Protein AF-A0A849Z528-F1 (afdb_monomer_lite)

Foldseek 3Di:
DDDDDDDDDDDDDDDDDDDDDDDDDDDDDDDDDDDDDDDDDDDDDDDDDDPPPPPPPPPPVPQPLVVLLVLLCCQQQVQLDCVRQNDVVNVVSVVSCVVCLLSNLVSLLVCLVVDDLLSLLNTPSLVSLVSCCVPNLQSSLVSLVSSLVSLVVSLVVCVVPVVNPPSNVSSVVSNVSSVVSNVPSD

Radius of gyration: 28.47 Å; chains: 1; bounding box: 37×87×80 Å

pLDDT: mean 77.22, std 24.48, range [33.75, 98.25]

Secondary structure (DSSP, 8-state):
---------------------------------------------PPP----------------HHHHHHHHHHHHTT--SHHHH-HHHHHHHHHHHHH-HHHHHHHHHHHHHH--HHHHHH--HHHHHHHTHHHHHHHHHHHHHHHHHHHHHHHHHHHH-GGGTTHHHHHHHHHHHHHHHHHH--

Structure (mmCIF, N/CA/C/O backbone):
data_AF-A0A849Z528-F1
#
_entry.id   AF-A0A849Z528-F1
#
loop_
_atom_site.group_PDB
_atom_site.id
_atom_site.type_symbol
_atom_site.label_atom_id
_atom_site.label_alt_id
_atom_site.label_comp_id
_atom_site.label_asym_id
_atom_site.label_entity_id
_atom_site.label_seq_id
_atom_site.pdbx_PDB_ins_code
_atom_site.Cartn_x
_atom_site.Cartn_y
_atom_site.Cartn_z
_atom_site.occupancy
_atom_site.B_iso_or_equiv
_atom_site.auth_seq_id
_atom_site.auth_comp_id
_atom_site.auth_asym_id
_atom_site.auth_atom_id
_atom_site.pdbx_PDB_model_num
ATOM 1 N N . MET A 1 1 ? -17.749 -46.460 -12.666 1.00 48.25 1 MET A N 1
ATOM 2 C CA . MET A 1 1 ? -16.362 -46.796 -12.279 1.00 48.25 1 MET A CA 1
ATOM 3 C C . MET A 1 1 ? -15.993 -45.929 -11.090 1.00 48.25 1 MET A C 1
ATOM 5 O O . MET A 1 1 ? -15.722 -44.748 -11.250 1.00 48.25 1 MET A O 1
ATOM 9 N N . THR A 1 2 ? -16.123 -46.492 -9.896 1.00 41.66 2 THR A N 1
ATOM 10 C CA . THR A 1 2 ? -16.031 -45.795 -8.610 1.00 41.66 2 THR A CA 1
ATOM 11 C C . THR A 1 2 ? -14.574 -45.809 -8.160 1.00 41.66 2 THR A C 1
ATOM 13 O O . THR A 1 2 ? -14.031 -46.882 -7.908 1.00 41.66 2 THR A O 1
ATOM 16 N N . ARG A 1 3 ? -13.914 -44.648 -8.108 1.00 48.66 3 ARG A N 1
ATOM 17 C CA . ARG A 1 3 ? -12.580 -44.520 -7.505 1.00 48.66 3 ARG A CA 1
ATOM 18 C C . ARG A 1 3 ? -12.718 -43.924 -6.112 1.00 48.66 3 ARG A C 1
ATOM 20 O O . ARG A 1 3 ? -13.223 -42.819 -5.950 1.00 48.66 3 ARG A O 1
ATOM 27 N N . ALA A 1 4 ? -12.291 -44.717 -5.143 1.00 42.41 4 ALA A N 1
ATOM 28 C CA . ALA A 1 4 ? -12.180 -44.394 -3.736 1.00 42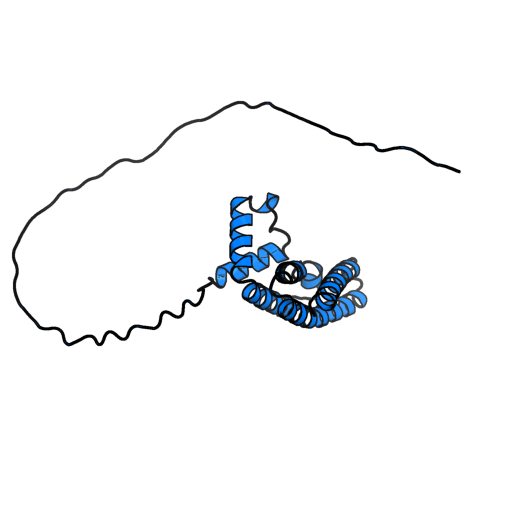.41 4 ALA A CA 1
ATOM 29 C C . ALA A 1 4 ? -10.695 -44.228 -3.356 1.00 42.41 4 ALA A C 1
ATOM 31 O O . ALA A 1 4 ? -9.826 -44.732 -4.070 1.00 42.41 4 ALA A O 1
ATOM 32 N N . LEU A 1 5 ? -10.475 -43.611 -2.186 1.00 44.09 5 LEU A N 1
ATOM 33 C CA . LEU A 1 5 ? -9.223 -43.464 -1.419 1.00 44.09 5 LEU A CA 1
ATOM 34 C C . LEU A 1 5 ? -8.188 -42.452 -1.967 1.00 44.09 5 LEU A C 1
ATOM 36 O O . LEU A 1 5 ? -8.005 -42.331 -3.168 1.00 44.09 5 LEU A O 1
ATOM 40 N N . ALA A 1 6 ? -7.458 -41.686 -1.148 1.00 46.34 6 ALA A N 1
ATOM 41 C CA . ALA A 1 6 ? -7.191 -41.780 0.289 1.00 46.34 6 ALA A CA 1
ATOM 42 C C . ALA A 1 6 ? -6.977 -40.382 0.906 1.00 46.34 6 ALA A C 1
ATOM 44 O O . ALA A 1 6 ? -6.317 -39.529 0.317 1.00 46.34 6 ALA A O 1
ATOM 45 N N . PHE A 1 7 ? -7.495 -40.188 2.120 1.00 43.06 7 PHE A N 1
ATOM 46 C CA . PHE A 1 7 ? -7.073 -39.135 3.042 1.00 43.06 7 PHE A CA 1
ATOM 47 C C . PHE A 1 7 ? -5.709 -39.505 3.630 1.00 43.06 7 PHE A C 1
ATOM 49 O O . PHE A 1 7 ? -5.527 -40.636 4.078 1.00 43.06 7 PHE A O 1
ATOM 56 N N . LEU A 1 8 ? -4.782 -38.549 3.691 1.00 44.31 8 LEU A N 1
ATOM 57 C CA . LEU A 1 8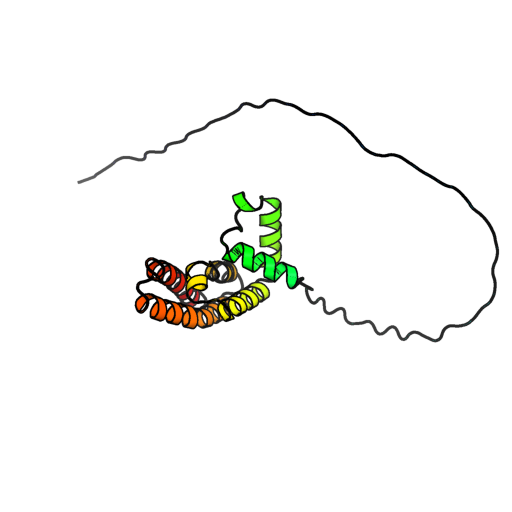 ? -3.552 -38.683 4.466 1.00 44.31 8 LEU A CA 1
ATOM 58 C C . LEU A 1 8 ? -3.406 -37.443 5.352 1.00 44.31 8 LEU A C 1
ATOM 60 O O . LEU A 1 8 ? -3.047 -36.361 4.900 1.00 44.31 8 LEU A O 1
ATOM 64 N N . VAL A 1 9 ? -3.779 -37.623 6.618 1.00 39.72 9 VAL A N 1
ATOM 65 C CA . VAL A 1 9 ? -3.591 -36.675 7.717 1.00 39.72 9 VAL A CA 1
ATOM 66 C C . VAL A 1 9 ? -2.234 -36.988 8.339 1.00 39.72 9 VAL A C 1
ATOM 68 O O . VAL A 1 9 ? -2.036 -38.093 8.838 1.00 39.72 9 VAL A O 1
ATOM 71 N N . VAL A 1 10 ? -1.304 -36.033 8.324 1.00 48.06 10 VAL A N 1
ATOM 72 C CA . VAL A 1 10 ? -0.072 -36.115 9.119 1.00 48.06 10 VAL A CA 1
ATOM 73 C C . VAL A 1 10 ? -0.234 -35.186 10.315 1.00 48.06 10 VAL A C 1
ATOM 75 O O . VAL A 1 10 ? -0.070 -33.974 10.208 1.00 48.06 10 VAL A O 1
ATOM 78 N N . ALA A 1 11 ? -0.598 -35.775 11.452 1.00 41.94 11 ALA A N 1
ATOM 79 C CA . ALA A 1 11 ? -0.523 -35.151 12.762 1.00 41.94 11 ALA A CA 1
ATOM 80 C C . ALA A 1 11 ? 0.865 -35.437 13.355 1.00 41.94 11 ALA A C 1
ATOM 82 O O . ALA A 1 11 ? 1.223 -36.595 13.561 1.00 41.94 11 ALA A O 1
ATOM 83 N N . GLY A 1 12 ? 1.644 -34.389 13.616 1.00 37.66 12 GLY A N 1
ATOM 84 C CA . GLY A 1 12 ? 2.933 -34.471 14.300 1.00 37.66 12 GLY A CA 1
ATOM 85 C C . GLY A 1 12 ? 2.915 -33.628 15.569 1.00 37.66 12 GLY A C 1
ATOM 86 O O . GLY A 1 12 ? 3.239 -32.446 15.526 1.00 37.66 12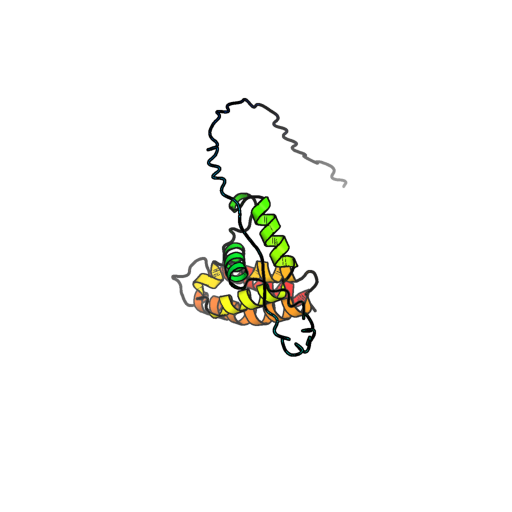 GLY A O 1
ATOM 87 N N . LEU A 1 13 ? 2.518 -34.245 16.685 1.00 37.78 13 LEU A N 1
ATOM 88 C CA . LEU A 1 13 ? 2.747 -33.739 18.038 1.00 37.78 13 LEU A CA 1
ATOM 89 C C . LEU A 1 13 ? 4.248 -33.817 18.356 1.00 37.78 13 LEU A C 1
ATOM 91 O O . LEU A 1 13 ? 4.829 -34.898 18.288 1.00 37.78 13 LEU A O 1
ATOM 95 N N . VAL A 1 14 ? 4.840 -32.716 18.818 1.00 46.50 14 VAL A N 1
ATOM 96 C CA . VAL A 1 14 ? 6.062 -32.750 19.633 1.00 46.50 14 VAL A CA 1
ATOM 97 C C . VAL A 1 14 ? 5.779 -31.952 20.899 1.00 46.50 14 VAL A C 1
ATOM 99 O O . VAL A 1 14 ? 5.524 -30.752 20.845 1.00 46.50 14 VAL A O 1
ATOM 102 N N . ALA A 1 15 ? 5.782 -32.650 22.033 1.00 38.06 15 ALA A N 1
ATOM 103 C CA . ALA A 1 15 ? 5.609 -32.091 23.363 1.00 38.06 15 ALA A CA 1
ATOM 104 C C . ALA A 1 15 ? 6.913 -32.185 24.173 1.00 38.06 15 ALA A C 1
ATOM 106 O O . ALA A 1 15 ? 7.611 -33.193 24.112 1.00 38.06 15 ALA A O 1
ATOM 107 N N . CYS A 1 16 ? 7.126 -31.138 24.978 1.00 33.75 16 CYS A N 1
ATOM 108 C CA . CYS A 1 16 ? 7.887 -31.038 26.231 1.00 33.75 16 CYS A CA 1
ATOM 109 C C . CYS A 1 16 ? 9.404 -31.306 26.244 1.00 33.75 16 CYS A C 1
ATOM 111 O O . CYS A 1 16 ? 9.853 -32.438 26.100 1.00 33.75 16 CYS A O 1
ATOM 113 N N . SER A 1 17 ? 10.168 -30.284 26.659 1.00 38.03 17 SER A N 1
ATOM 114 C CA . SER A 1 17 ? 10.897 -30.270 27.950 1.00 38.03 17 SER A CA 1
ATOM 115 C C . SER A 1 17 ? 11.494 -28.880 28.241 1.00 38.03 17 SER A C 1
ATOM 117 O O . SER A 1 17 ? 12.286 -28.368 27.456 1.00 38.03 17 SER A O 1
ATOM 119 N N . ALA A 1 18 ? 11.123 -28.284 29.381 1.00 42.03 18 ALA A N 1
ATOM 120 C CA . ALA A 1 18 ? 11.877 -27.213 30.052 1.00 42.03 18 ALA A CA 1
ATOM 121 C C . ALA A 1 18 ? 13.086 -27.825 30.806 1.00 42.03 18 ALA A C 1
ATOM 123 O O . ALA A 1 18 ? 13.071 -29.039 31.036 1.00 42.03 18 ALA A O 1
ATOM 124 N N . PRO A 1 19 ? 14.108 -27.045 31.228 1.00 47.53 19 PRO A N 1
ATOM 125 C CA . PRO A 1 19 ? 14.011 -26.401 32.546 1.00 47.53 19 PRO A CA 1
ATOM 126 C C . PRO A 1 19 ? 14.735 -25.042 32.730 1.00 47.53 19 PRO A C 1
ATOM 128 O O . PRO A 1 19 ? 15.665 -24.681 32.019 1.00 47.53 19 PRO A O 1
ATOM 131 N N . ALA A 1 20 ? 14.245 -24.339 33.760 1.00 44.12 20 ALA A N 1
ATOM 132 C CA . ALA A 1 20 ? 14.848 -23.374 34.688 1.00 44.12 20 ALA A CA 1
ATOM 133 C C . ALA A 1 20 ? 16.256 -22.786 34.439 1.00 44.12 20 ALA A C 1
ATOM 135 O O . ALA A 1 20 ? 17.247 -23.508 34.395 1.00 44.12 20 ALA A O 1
ATOM 136 N N . ASN A 1 21 ? 16.338 -21.449 34.517 1.00 37.88 21 ASN A N 1
ATOM 137 C CA . ASN A 1 21 ? 17.255 -20.743 35.425 1.00 37.88 21 ASN A CA 1
ATOM 138 C C . ASN A 1 21 ? 16.880 -19.253 35.546 1.00 37.88 21 ASN A C 1
ATOM 140 O O . ASN A 1 21 ? 16.882 -18.518 34.562 1.00 37.88 21 ASN A O 1
ATOM 144 N N . SER A 1 22 ? 16.585 -18.812 36.772 1.00 41.16 22 SER A N 1
ATOM 145 C CA . SER A 1 22 ? 16.606 -17.401 37.184 1.00 41.16 22 SER A CA 1
ATOM 146 C C . SER A 1 22 ? 18.016 -17.030 37.657 1.00 41.16 22 SER A C 1
ATOM 148 O O . SER A 1 22 ? 18.720 -17.887 38.197 1.00 41.16 22 SER A O 1
ATOM 150 N N . PRO A 1 23 ? 18.403 -15.749 37.562 1.00 46.88 23 PRO A N 1
ATOM 151 C CA . PRO A 1 23 ? 18.752 -15.066 38.802 1.00 46.88 23 PRO A CA 1
ATOM 152 C C . PRO A 1 23 ? 18.223 -13.631 38.927 1.00 46.88 23 PRO A C 1
ATOM 154 O O . PRO A 1 23 ? 17.785 -12.982 37.984 1.00 46.88 23 PRO A O 1
ATOM 157 N N . SER A 1 24 ? 18.267 -13.235 40.194 1.00 39.53 24 SER A N 1
ATOM 158 C CA . SER A 1 24 ? 17.755 -12.070 40.904 1.00 39.53 24 SER A CA 1
ATOM 159 C C . SER A 1 24 ? 18.501 -10.743 40.663 1.00 39.53 24 SER A C 1
ATOM 161 O O . SER A 1 24 ? 19.632 -10.744 40.182 1.00 39.53 24 SER A O 1
ATOM 163 N N . ALA A 1 25 ? 17.896 -9.682 41.226 1.00 39.28 25 ALA A N 1
ATOM 164 C CA . ALA A 1 25 ? 18.469 -8.402 41.686 1.00 39.28 25 ALA A CA 1
ATOM 165 C C . ALA A 1 25 ? 18.573 -7.272 40.624 1.00 39.28 25 ALA A C 1
ATOM 167 O O . ALA A 1 25 ? 18.938 -7.520 39.485 1.00 39.28 25 ALA A O 1
ATOM 168 N N . SER A 1 26 ? 18.239 -5.999 40.877 1.00 42.00 26 SER A N 1
ATOM 169 C CA . SER A 1 26 ? 18.125 -5.236 42.129 1.00 42.00 26 SER A CA 1
ATOM 170 C C . SER A 1 26 ? 17.165 -4.046 41.970 1.00 42.00 26 SER A C 1
ATOM 172 O O . SER A 1 26 ? 17.113 -3.419 40.914 1.00 42.00 26 SER A O 1
ATOM 174 N N . VAL A 1 27 ? 16.478 -3.686 43.053 1.00 51.28 27 VAL A N 1
ATOM 175 C CA . VAL A 1 27 ? 15.763 -2.411 43.238 1.00 51.28 27 VAL A CA 1
ATOM 176 C C . VAL A 1 27 ? 16.689 -1.458 44.010 1.00 51.28 27 VAL A C 1
ATOM 178 O O . VAL A 1 27 ? 17.363 -1.934 44.925 1.00 51.28 27 VAL A O 1
ATOM 181 N N . PRO A 1 28 ? 16.729 -0.146 43.726 1.00 49.97 28 PRO A N 1
ATOM 182 C CA . PRO A 1 28 ? 17.216 0.832 44.688 1.00 49.97 28 PRO A CA 1
ATOM 183 C C . PRO A 1 28 ? 16.062 1.453 45.490 1.00 49.97 28 PRO A C 1
ATOM 185 O O . PRO A 1 28 ? 15.056 1.897 44.937 1.00 49.97 28 PRO A O 1
ATOM 188 N N . ASP A 1 29 ? 16.271 1.471 46.803 1.00 40.59 29 ASP A N 1
ATOM 189 C CA . ASP A 1 29 ? 15.397 1.948 47.872 1.00 40.59 29 ASP A CA 1
ATOM 190 C C . ASP A 1 29 ? 15.937 3.279 48.455 1.00 40.59 29 ASP A C 1
ATOM 192 O O . ASP A 1 29 ? 17.147 3.478 48.553 1.00 40.59 29 ASP A O 1
ATOM 196 N N . VAL A 1 30 ? 14.990 4.152 48.823 1.00 44.66 30 VAL A N 1
ATOM 197 C CA . VAL A 1 30 ? 14.987 5.387 49.655 1.00 44.66 30 VAL A CA 1
ATOM 198 C C . VAL A 1 30 ? 15.963 6.556 49.419 1.00 44.66 30 VAL A C 1
ATOM 200 O O . VAL A 1 30 ? 17.179 6.461 49.565 1.00 44.66 30 VAL A O 1
ATOM 203 N N . SER A 1 31 ? 15.385 7.765 49.395 1.00 41.34 31 SER A N 1
ATOM 204 C CA . SER A 1 31 ? 15.653 8.729 50.479 1.00 41.34 31 SER A CA 1
ATOM 205 C C . SER A 1 31 ? 14.491 9.700 50.687 1.00 41.34 31 SER A C 1
ATOM 207 O O . SER A 1 31 ? 14.181 10.529 49.835 1.00 41.34 31 SER A O 1
ATOM 209 N N . MET A 1 32 ? 13.867 9.582 51.860 1.00 48.19 32 MET A N 1
ATOM 210 C CA . MET A 1 32 ? 12.976 10.573 52.455 1.00 48.19 32 MET A CA 1
ATOM 211 C C . MET A 1 32 ? 13.789 11.784 52.924 1.00 48.19 32 MET A C 1
ATOM 213 O O . MET A 1 32 ? 14.860 11.625 53.513 1.00 48.19 32 MET A O 1
ATOM 217 N N . LYS A 1 33 ? 13.247 12.990 52.751 1.00 45.59 33 LYS A N 1
ATOM 218 C CA . LYS A 1 33 ? 13.615 14.136 53.584 1.00 45.59 33 LYS A CA 1
ATOM 219 C C . LYS A 1 33 ? 12.367 14.932 53.938 1.00 45.59 33 LYS A C 1
ATOM 221 O O . LYS A 1 33 ? 11.812 15.638 53.103 1.00 45.59 33 LYS A O 1
ATOM 226 N N . ASP A 1 34 ? 11.959 14.777 55.191 1.00 45.88 34 ASP A N 1
ATOM 227 C CA . ASP A 1 34 ? 11.027 15.651 55.890 1.00 45.88 34 ASP A CA 1
ATOM 228 C C . ASP A 1 34 ? 11.560 17.086 55.968 1.00 45.88 34 ASP A C 1
ATOM 230 O O . ASP A 1 34 ? 12.736 17.303 56.275 1.00 45.88 34 ASP A O 1
ATOM 234 N N . ALA A 1 35 ? 10.659 18.049 55.768 1.00 37.28 35 ALA A N 1
ATOM 235 C CA . ALA A 1 35 ? 10.632 19.319 56.493 1.00 37.28 35 ALA A CA 1
ATOM 236 C C . ALA A 1 35 ? 9.284 20.032 56.255 1.00 37.28 35 ALA A C 1
ATOM 238 O O . ALA A 1 35 ? 9.037 20.590 55.189 1.00 37.28 35 ALA A O 1
ATOM 239 N N . ALA A 1 36 ? 8.427 20.044 57.274 1.00 40.91 36 ALA A N 1
ATOM 240 C CA . ALA A 1 36 ? 7.401 21.072 57.502 1.00 40.91 36 ALA A CA 1
ATOM 241 C C . ALA A 1 36 ? 7.879 21.973 58.674 1.00 40.91 36 ALA A C 1
ATOM 243 O O . ALA A 1 36 ? 8.929 21.653 59.241 1.00 40.91 36 ALA A O 1
ATOM 244 N N . PRO A 1 37 ? 7.146 23.000 59.172 1.00 57.81 37 PRO A N 1
ATOM 245 C CA . PRO A 1 37 ? 5.974 23.745 58.666 1.00 57.81 37 PRO A CA 1
ATOM 246 C C . PRO A 1 37 ? 6.124 25.297 58.803 1.00 57.81 37 PRO A C 1
ATOM 248 O O . PRO A 1 37 ? 7.109 25.763 59.366 1.00 57.81 37 PRO A O 1
ATOM 251 N N . ALA A 1 38 ? 5.123 26.079 58.344 1.00 34.50 38 ALA A N 1
ATOM 252 C CA . ALA A 1 38 ? 4.678 27.434 58.799 1.00 34.50 38 ALA A CA 1
ATOM 253 C C . ALA A 1 38 ? 4.185 28.272 57.597 1.00 34.50 38 ALA A C 1
ATOM 255 O O . ALA A 1 38 ? 4.741 28.144 56.517 1.00 34.50 38 ALA A O 1
ATOM 256 N N . ALA A 1 39 ? 3.239 29.211 57.645 1.00 35.50 39 ALA A N 1
ATOM 257 C CA . ALA A 1 39 ? 2.179 29.640 58.554 1.00 35.50 39 ALA A CA 1
ATOM 258 C C . ALA A 1 39 ? 1.342 30.675 57.750 1.00 35.50 39 ALA A C 1
ATOM 260 O O . ALA A 1 39 ? 1.898 31.377 56.915 1.00 35.50 39 ALA A O 1
ATOM 261 N N . SER A 1 40 ? 0.036 30.741 58.023 1.00 40.97 40 SER A N 1
ATOM 262 C CA . SER A 1 40 ? -0.916 31.869 57.907 1.00 40.97 40 SER A CA 1
ATOM 263 C C . SER A 1 40 ? -0.914 32.866 56.713 1.00 40.97 40 SER A C 1
ATOM 265 O O . SER A 1 40 ? 0.070 33.520 56.396 1.00 40.97 40 SER A O 1
ATOM 267 N N . ALA A 1 41 ? -2.126 33.046 56.157 1.00 42.66 41 ALA A N 1
ATOM 268 C CA . ALA A 1 41 ? -2.635 34.062 55.201 1.00 42.66 41 ALA A CA 1
ATOM 269 C C . ALA A 1 41 ? -2.463 35.536 55.705 1.00 42.66 41 ALA A C 1
ATOM 271 O O . ALA A 1 41 ? -1.991 35.656 56.837 1.00 42.66 41 ALA A O 1
ATOM 272 N N . PRO A 1 42 ? -2.873 36.659 55.027 1.00 52.53 42 PRO A N 1
ATOM 273 C CA . PRO A 1 42 ? -3.946 36.831 54.009 1.00 52.53 42 PRO A CA 1
ATOM 274 C C . PRO A 1 42 ? -3.732 37.927 52.918 1.00 52.53 42 PRO A C 1
ATOM 276 O O . PRO A 1 42 ? -2.860 38.773 53.047 1.00 52.53 42 PRO A O 1
ATOM 279 N N . THR A 1 43 ? -4.575 37.987 51.873 1.00 42.81 43 THR A N 1
ATOM 280 C CA . THR A 1 43 ? -5.282 39.207 51.375 1.00 42.81 43 THR A CA 1
ATOM 281 C C . THR A 1 43 ? -6.046 38.920 50.079 1.00 42.81 43 THR A C 1
ATOM 283 O O . THR A 1 43 ? -5.608 38.152 49.229 1.00 42.81 43 THR A O 1
ATOM 286 N N . GLY A 1 44 ? -7.248 39.491 49.980 1.00 40.00 44 GLY A N 1
ATOM 287 C CA . GLY A 1 44 ? -8.204 39.229 48.915 1.00 40.00 44 GLY A CA 1
ATOM 288 C C . GLY A 1 44 ? -7.938 39.982 47.617 1.00 40.00 44 GLY A C 1
ATOM 289 O O . GLY A 1 44 ? -7.398 41.084 47.612 1.00 40.00 44 GLY A O 1
ATOM 290 N N . GLN A 1 45 ? -8.431 39.402 46.525 1.00 42.19 45 GLN A N 1
ATOM 291 C CA . GLN A 1 45 ? -8.721 40.115 45.288 1.00 42.19 45 GLN A CA 1
ATOM 292 C C . GLN A 1 45 ? -9.786 39.321 44.511 1.00 42.19 45 GLN A C 1
ATOM 294 O O . GLN A 1 45 ? -9.584 38.129 44.273 1.00 42.19 45 GLN A O 1
ATOM 299 N N . PRO A 1 46 ? -10.939 39.908 44.143 1.00 47.38 46 PRO A N 1
ATOM 300 C CA . PRO A 1 46 ? -11.900 39.2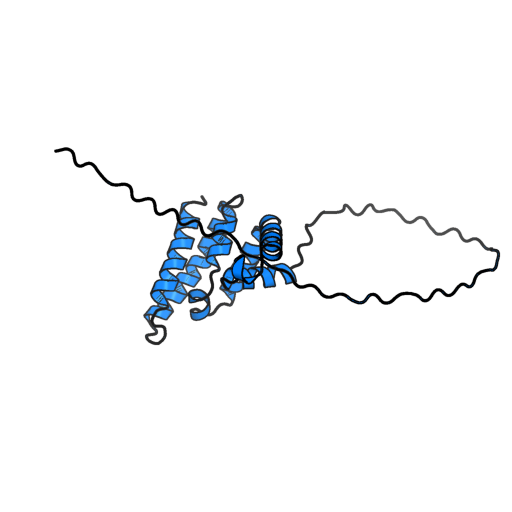17 43.294 1.00 47.38 46 PRO A CA 1
ATOM 301 C C . PRO A 1 46 ? -11.353 39.159 41.862 1.00 47.38 46 PRO A C 1
ATOM 303 O O . PRO A 1 46 ? -11.132 40.191 41.228 1.00 47.38 46 PRO A O 1
ATOM 306 N N . ALA A 1 47 ? -11.118 37.948 41.355 1.00 42.38 47 ALA A N 1
ATOM 307 C CA . ALA A 1 47 ? -10.793 37.722 39.950 1.00 42.38 47 ALA A CA 1
ATOM 308 C C . ALA A 1 47 ? -12.065 37.869 39.086 1.00 42.38 47 ALA A C 1
ATOM 310 O O . ALA A 1 47 ? -13.134 37.405 39.498 1.00 42.38 47 ALA A O 1
ATOM 311 N N . PRO A 1 48 ? -11.990 38.513 37.906 1.00 44.12 48 PRO A N 1
ATOM 312 C CA . PRO A 1 48 ? -13.145 38.722 37.044 1.00 44.12 48 PRO A CA 1
ATOM 313 C C . PRO A 1 48 ? -13.641 37.400 36.448 1.00 44.12 48 PRO A C 1
ATOM 315 O O . PRO A 1 48 ? -12.869 36.473 36.208 1.00 44.12 48 PRO A O 1
ATOM 318 N N . ALA A 1 49 ? -14.952 37.338 36.210 1.00 43.72 49 ALA A N 1
ATOM 319 C CA . ALA A 1 49 ? -15.665 36.184 35.684 1.00 43.72 49 ALA A CA 1
ATOM 320 C C . ALA A 1 49 ? -15.001 35.613 34.419 1.00 43.72 49 ALA A C 1
ATOM 322 O O . ALA A 1 49 ? -15.089 36.190 33.333 1.00 43.72 49 ALA A O 1
ATOM 323 N N . ALA A 1 50 ? -14.379 34.441 34.555 1.00 40.78 50 ALA A N 1
ATOM 324 C CA . ALA A 1 50 ? -14.052 33.597 33.422 1.00 40.78 50 ALA A CA 1
ATOM 325 C C . ALA A 1 50 ? -15.375 33.093 32.837 1.00 40.78 50 ALA A C 1
ATOM 327 O O . ALA A 1 50 ? -16.064 32.255 33.422 1.00 40.78 50 ALA A O 1
ATOM 328 N N . THR A 1 51 ? -15.755 33.642 31.687 1.00 42.16 51 THR A N 1
ATOM 329 C CA . THR A 1 51 ? -16.785 33.056 30.838 1.00 42.16 51 THR A CA 1
ATOM 330 C C . THR A 1 51 ? -16.302 31.664 30.457 1.00 42.16 51 THR A C 1
ATOM 332 O O . THR A 1 51 ? -15.406 31.492 29.633 1.00 42.16 51 THR A O 1
ATOM 335 N N . SER A 1 52 ? -16.869 30.662 31.128 1.00 38.03 52 SER A N 1
ATOM 336 C CA . SER A 1 52 ? -16.660 29.253 30.832 1.00 38.03 52 SER A CA 1
ATOM 337 C C . SER A 1 52 ? -17.296 28.974 29.473 1.00 38.03 52 SER A C 1
ATOM 339 O O . SER A 1 52 ? -18.458 28.591 29.351 1.00 38.03 52 SER A O 1
ATOM 341 N N . LYS A 1 53 ? -16.546 29.274 28.414 1.00 39.78 53 LYS A N 1
ATOM 342 C CA . LYS A 1 53 ? -16.846 28.802 27.075 1.00 39.78 53 LYS A CA 1
ATOM 343 C C . LYS A 1 53 ? -16.498 27.323 27.119 1.00 39.78 53 LYS A C 1
ATOM 345 O O . LYS A 1 53 ? -15.329 26.960 27.029 1.00 39.78 53 LYS A O 1
ATOM 350 N N . VAL A 1 54 ? -17.513 26.494 27.357 1.00 42.03 54 VAL A N 1
ATOM 351 C CA . VAL A 1 54 ? -17.440 25.049 27.146 1.00 42.03 54 VAL A CA 1
ATOM 352 C C . VAL A 1 54 ? -16.953 24.876 25.714 1.00 42.03 54 VAL A C 1
ATOM 354 O O . VAL A 1 54 ? -17.705 25.078 24.760 1.00 42.03 54 VAL A O 1
ATOM 357 N N . ALA A 1 55 ? -15.655 24.617 25.561 1.00 41.00 55 ALA A N 1
ATOM 358 C CA . ALA A 1 55 ? -15.111 24.147 24.311 1.00 41.00 55 ALA A CA 1
ATOM 359 C C . ALA A 1 55 ? -15.845 22.837 24.053 1.00 41.00 55 ALA A C 1
ATOM 361 O O . ALA A 1 55 ? -15.727 21.892 24.834 1.00 41.00 55 ALA A O 1
ATOM 362 N N . ALA A 1 56 ? -16.686 22.826 23.020 1.00 42.12 56 ALA A N 1
ATOM 363 C CA . ALA A 1 56 ? -17.197 21.591 22.473 1.00 42.12 56 ALA A CA 1
ATOM 364 C C . ALA A 1 56 ? -15.963 20.739 22.173 1.00 42.12 56 ALA A C 1
ATOM 366 O O . ALA A 1 56 ? -15.191 21.058 21.272 1.00 42.12 56 ALA A O 1
ATOM 367 N N . SER A 1 57 ? -15.733 19.733 23.016 1.00 39.16 57 SER A N 1
ATOM 368 C CA . SER A 1 57 ? -14.712 18.721 22.814 1.00 39.16 57 SER A CA 1
ATOM 369 C C . SER A 1 57 ? -15.160 17.920 21.601 1.00 39.16 57 SER A C 1
ATOM 371 O O . SER A 1 57 ? -15.866 16.917 21.715 1.00 39.16 57 SER A O 1
ATOM 373 N N . SER A 1 58 ? -14.840 18.427 20.412 1.00 41.00 58 SER A N 1
ATOM 374 C CA . SER A 1 58 ? -14.766 17.610 19.218 1.00 41.00 58 SER A CA 1
ATOM 375 C C . SER A 1 58 ? -13.742 16.541 19.552 1.00 41.00 58 SER A C 1
ATOM 377 O O . SER A 1 58 ? -12.546 16.814 19.621 1.00 41.00 58 SER A O 1
ATOM 379 N N . SER A 1 59 ? -14.236 15.343 19.857 1.00 39.72 59 SER A N 1
ATOM 380 C CA . SER A 1 59 ? -13.428 14.140 20.013 1.00 39.72 59 SER A CA 1
ATOM 381 C C . SER A 1 59 ? -12.881 13.768 18.636 1.00 39.72 59 SER A C 1
ATOM 383 O O . SER A 1 59 ? -13.272 12.771 18.041 1.00 39.72 59 SER A O 1
ATOM 385 N N . GLU A 1 60 ? -12.027 14.628 18.084 1.00 50.28 60 GLU A N 1
ATOM 386 C CA . GLU A 1 60 ? -11.120 14.253 17.022 1.00 50.28 60 GLU A CA 1
ATOM 387 C C . GLU A 1 60 ? -10.234 13.185 17.640 1.00 50.28 60 GLU A C 1
ATOM 389 O O . GLU A 1 60 ? -9.526 13.421 18.621 1.00 50.28 60 GLU A O 1
ATOM 394 N N . THR A 1 61 ? -10.352 11.967 17.126 1.00 56.69 61 THR A N 1
ATOM 395 C CA . THR A 1 61 ? -9.411 10.897 17.415 1.00 56.69 61 THR A CA 1
ATOM 396 C C . THR A 1 61 ? -8.039 11.424 17.002 1.00 56.69 61 THR A C 1
ATOM 398 O O . THR A 1 61 ? -7.699 11.419 15.822 1.00 56.69 61 THR A O 1
ATOM 401 N N . ASN A 1 62 ? -7.291 11.985 17.955 1.00 64.38 62 ASN A N 1
ATOM 402 C CA . ASN A 1 62 ? -5.970 12.547 17.719 1.00 64.38 62 ASN A CA 1
ATOM 403 C C . ASN A 1 62 ? -5.005 11.373 17.557 1.00 64.38 62 ASN A C 1
ATOM 405 O O . ASN A 1 62 ? -4.354 10.929 18.501 1.00 64.38 62 ASN A O 1
ATOM 409 N N . VAL A 1 63 ? -5.037 10.775 16.369 1.00 75.44 63 VAL A N 1
ATOM 410 C CA . VAL A 1 63 ? -4.112 9.725 15.976 1.00 75.44 63 VAL A CA 1
ATOM 411 C C . VAL A 1 63 ? -2.780 10.406 15.719 1.00 75.44 63 VAL A C 1
ATOM 413 O O . VAL A 1 63 ? -2.676 11.249 14.828 1.00 75.44 63 VAL A O 1
ATOM 416 N N . ASP A 1 64 ? -1.763 10.038 16.494 1.00 89.62 64 ASP A N 1
ATOM 417 C CA . ASP A 1 64 ? -0.405 10.524 16.278 1.00 89.62 64 ASP A CA 1
ATOM 418 C C . ASP A 1 64 ? 0.050 10.147 14.861 1.00 89.62 64 ASP A C 1
ATOM 420 O O . ASP A 1 64 ? 0.290 8.979 14.533 1.00 89.62 64 ASP A O 1
ATOM 424 N N . HIS A 1 65 ? 0.149 11.158 14.001 1.00 89.31 65 HIS A N 1
ATOM 425 C CA . HIS A 1 65 ? 0.506 10.983 12.601 1.00 89.31 65 HIS A CA 1
ATOM 426 C C . HIS A 1 65 ? 1.920 10.398 12.435 1.00 89.31 65 HIS A C 1
ATOM 428 O O . HIS A 1 65 ? 2.169 9.650 11.488 1.00 89.31 65 HIS A O 1
ATOM 434 N N . GLY A 1 66 ? 2.831 10.662 13.381 1.00 92.00 66 GLY A N 1
ATOM 435 C CA . GLY A 1 66 ? 4.166 10.065 13.396 1.00 92.00 66 GLY A CA 1
ATOM 436 C C . GLY A 1 66 ? 4.119 8.545 13.559 1.00 92.00 66 GLY A C 1
ATOM 437 O O . GLY A 1 66 ? 4.856 7.828 12.876 1.00 92.00 66 GLY A O 1
ATOM 438 N N . ILE A 1 67 ? 3.197 8.049 14.388 1.00 94.50 67 ILE A N 1
ATOM 439 C CA . ILE A 1 67 ? 2.976 6.612 14.585 1.00 94.50 67 ILE A CA 1
ATOM 440 C C . ILE A 1 67 ? 2.401 5.973 13.315 1.00 94.50 67 ILE A C 1
ATOM 442 O O . ILE A 1 67 ? 2.902 4.937 12.883 1.00 94.50 67 ILE A O 1
ATOM 446 N N . VAL A 1 68 ? 1.423 6.606 12.655 1.00 96.06 68 VAL A N 1
ATOM 447 C CA . VAL A 1 68 ? 0.842 6.076 11.401 1.00 96.06 68 VAL A CA 1
ATOM 448 C C . VAL A 1 68 ? 1.904 5.929 10.315 1.00 96.06 68 VAL A C 1
ATOM 450 O O . VAL A 1 68 ? 1.969 4.896 9.652 1.00 96.06 68 VAL A O 1
ATOM 453 N N . ILE A 1 69 ? 2.779 6.925 10.154 1.00 96.25 69 ILE A N 1
ATOM 454 C CA . ILE A 1 69 ? 3.892 6.860 9.198 1.00 96.25 69 ILE A CA 1
ATOM 455 C C . ILE A 1 69 ? 4.787 5.643 9.477 1.00 96.25 69 ILE A C 1
ATOM 457 O O . ILE A 1 69 ? 5.206 4.945 8.547 1.00 96.25 69 ILE A O 1
ATOM 461 N N . GLN A 1 70 ? 5.108 5.395 10.748 1.00 96.19 70 GLN A N 1
ATOM 462 C CA . GLN A 1 70 ? 5.934 4.262 11.150 1.00 96.19 70 GLN A CA 1
ATOM 463 C C . GLN A 1 70 ? 5.229 2.927 10.886 1.00 96.19 70 GLN A C 1
ATOM 465 O O . GLN A 1 70 ? 5.838 2.026 10.306 1.00 96.19 70 GLN A O 1
ATOM 470 N N . ASP A 1 71 ? 3.953 2.821 11.244 1.00 97.31 71 ASP A N 1
ATOM 471 C CA . ASP A 1 71 ? 3.159 1.609 11.059 1.00 97.31 71 ASP A CA 1
ATOM 472 C C . ASP A 1 71 ? 2.966 1.295 9.565 1.00 97.31 71 ASP A C 1
ATOM 474 O O . ASP A 1 71 ? 3.196 0.162 9.141 1.00 97.31 71 ASP A O 1
ATOM 478 N N . VAL A 1 72 ? 2.671 2.296 8.725 1.00 97.06 72 VAL A N 1
ATOM 479 C CA . VAL A 1 72 ? 2.582 2.132 7.260 1.00 97.06 72 VAL A CA 1
ATOM 480 C C . VAL A 1 72 ? 3.895 1.611 6.679 1.00 97.06 72 VAL A C 1
ATOM 482 O O . VAL A 1 72 ? 3.879 0.710 5.841 1.00 97.06 72 VAL A O 1
ATOM 485 N N . ARG A 1 73 ? 5.048 2.124 7.130 1.00 95.69 73 ARG A N 1
ATOM 486 C CA . ARG A 1 73 ? 6.361 1.612 6.696 1.00 95.69 73 ARG A CA 1
ATOM 487 C C . ARG A 1 73 ? 6.585 0.168 7.127 1.00 95.69 73 ARG A C 1
ATOM 489 O O . ARG A 1 73 ? 7.199 -0.594 6.384 1.00 95.69 73 ARG A O 1
ATOM 496 N N . LEU A 1 74 ? 6.117 -0.198 8.315 1.00 96.19 74 LEU A N 1
ATOM 497 C CA . LEU A 1 74 ? 6.273 -1.540 8.858 1.00 96.19 74 LEU A CA 1
ATOM 498 C C . LEU A 1 74 ? 5.417 -2.560 8.090 1.00 96.19 74 LEU A C 1
ATOM 500 O O . LEU A 1 74 ? 5.937 -3.599 7.675 1.00 96.19 74 LEU A O 1
ATOM 504 N N . ILE A 1 75 ? 4.149 -2.219 7.831 1.00 95.88 75 ILE A N 1
ATOM 505 C CA . ILE A 1 75 ? 3.206 -3.027 7.043 1.00 95.88 75 ILE A CA 1
ATOM 506 C C . ILE A 1 75 ? 3.694 -3.147 5.598 1.00 95.88 75 ILE A C 1
ATOM 508 O O . ILE A 1 75 ? 3.932 -4.251 5.112 1.00 95.88 75 ILE A O 1
ATOM 512 N N . ALA A 1 76 ? 3.937 -2.021 4.921 1.00 95.06 76 ALA A N 1
ATOM 513 C CA . ALA A 1 76 ? 4.385 -2.028 3.529 1.00 95.06 76 ALA A CA 1
ATOM 514 C C . ALA A 1 76 ? 5.784 -2.647 3.362 1.00 95.06 76 ALA A C 1
ATOM 516 O O . ALA A 1 76 ? 6.125 -3.133 2.287 1.00 95.06 76 ALA A O 1
ATOM 517 N N . GLY A 1 77 ? 6.605 -2.656 4.413 1.00 94.81 77 GLY A N 1
ATOM 518 C CA . GLY A 1 77 ? 7.888 -3.354 4.435 1.00 94.81 77 GLY A CA 1
ATOM 519 C C . GLY A 1 77 ? 7.778 -4.874 4.596 1.00 94.81 77 GLY A C 1
ATOM 520 O O . GLY A 1 77 ? 8.805 -5.544 4.525 1.00 94.81 77 GLY A O 1
ATOM 521 N N . GLY A 1 78 ? 6.581 -5.423 4.837 1.00 92.00 78 GLY A N 1
ATOM 522 C CA . GLY A 1 78 ? 6.371 -6.850 5.101 1.00 92.00 78 GLY A CA 1
ATOM 523 C C . GLY A 1 78 ? 6.914 -7.310 6.459 1.00 92.00 78 GLY A C 1
ATOM 524 O O . GLY A 1 78 ? 7.191 -8.490 6.645 1.00 92.00 78 GLY A O 1
ATOM 525 N N . ARG A 1 79 ? 7.109 -6.379 7.404 1.00 91.81 79 ARG A N 1
ATOM 526 C CA . ARG A 1 79 ? 7.693 -6.639 8.734 1.00 91.81 79 ARG A CA 1
ATOM 527 C C . ARG A 1 79 ? 6.657 -6.582 9.854 1.00 91.81 79 ARG A C 1
ATOM 529 O O . ARG A 1 79 ? 7.024 -6.576 11.022 1.00 91.81 79 ARG A O 1
ATOM 536 N N . SER A 1 80 ? 5.377 -6.525 9.506 1.00 92.50 80 SER A N 1
ATOM 537 C CA . SER A 1 80 ? 4.259 -6.437 10.442 1.00 92.50 80 SER A CA 1
ATOM 538 C C . SER A 1 80 ? 3.725 -7.793 10.888 1.00 92.50 80 SER A C 1
ATOM 540 O O . SER A 1 80 ? 2.558 -7.853 11.230 1.00 92.50 80 SER A O 1
ATOM 542 N N . SER A 1 81 ? 4.503 -8.881 10.849 1.00 92.56 81 SER A N 1
ATOM 543 C CA . SER A 1 81 ? 4.046 -10.182 11.362 1.00 92.56 81 SER A CA 1
ATOM 544 C C . SER A 1 81 ? 4.433 -10.376 12.827 1.00 92.56 81 SER A C 1
ATOM 546 O O . SER A 1 81 ? 5.413 -9.797 13.303 1.00 92.56 81 SER A O 1
ATOM 548 N N . VAL A 1 82 ? 3.694 -11.240 13.528 1.00 93.62 82 VAL A N 1
ATOM 549 C CA . VAL A 1 82 ? 3.967 -11.619 14.926 1.00 93.62 82 VAL A CA 1
ATOM 550 C C . VAL A 1 82 ? 5.417 -12.083 15.114 1.00 93.62 82 VAL A C 1
ATOM 552 O O . VAL A 1 82 ? 6.056 -11.688 16.083 1.00 93.62 82 VAL A O 1
ATOM 555 N N . ASP A 1 83 ? 5.978 -12.821 14.153 1.00 95.00 83 ASP A N 1
ATOM 556 C CA . ASP A 1 83 ? 7.368 -13.298 14.216 1.00 95.00 83 ASP A CA 1
ATOM 557 C C . ASP A 1 83 ? 8.413 -12.168 14.152 1.00 95.00 83 ASP A C 1
ATOM 559 O O . ASP A 1 83 ? 9.534 -12.333 14.628 1.00 95.00 83 ASP A O 1
ATOM 563 N N . HIS A 1 84 ? 8.071 -11.020 13.555 1.00 93.94 84 HIS A N 1
ATOM 564 C CA . HIS A 1 84 ? 9.003 -9.904 13.366 1.00 93.94 84 HIS A CA 1
ATOM 565 C C . HIS A 1 84 ? 8.947 -8.861 14.484 1.00 93.94 84 HIS A C 1
ATOM 567 O O . HIS A 1 84 ? 9.979 -8.268 14.800 1.00 93.94 84 HIS A O 1
ATOM 573 N N . ILE A 1 85 ? 7.761 -8.592 15.039 1.00 95.44 85 ILE A N 1
ATOM 574 C CA . ILE A 1 85 ? 7.559 -7.529 16.041 1.00 95.44 85 ILE A CA 1
ATOM 575 C C . ILE A 1 85 ? 7.038 -8.035 17.389 1.00 95.44 85 ILE A C 1
ATOM 577 O O . ILE A 1 85 ? 6.978 -7.263 18.342 1.00 95.44 85 ILE A O 1
ATOM 581 N N . GLY A 1 86 ? 6.706 -9.321 17.493 1.00 96.88 86 GLY A N 1
ATOM 582 C CA . GLY A 1 86 ? 6.059 -9.908 18.661 1.00 96.88 86 GLY A CA 1
ATOM 583 C C . GLY A 1 86 ? 4.533 -9.728 18.652 1.00 96.88 86 GLY A C 1
ATOM 584 O O . GLY A 1 86 ? 4.013 -8.841 17.967 1.00 96.88 86 GLY A O 1
ATOM 585 N N . PRO A 1 87 ? 3.800 -10.564 19.411 1.00 97.56 87 PRO A N 1
ATOM 586 C CA . PRO A 1 87 ? 2.336 -10.561 19.422 1.00 97.56 87 PRO A CA 1
ATOM 587 C C . PRO A 1 87 ? 1.759 -9.247 19.960 1.00 97.56 87 PRO A C 1
ATOM 589 O O . PRO A 1 87 ? 0.909 -8.648 19.312 1.00 97.56 87 PRO A O 1
ATOM 592 N N . ASP A 1 88 ? 2.289 -8.730 21.070 1.00 97.56 88 ASP A N 1
ATOM 593 C CA . ASP A 1 88 ? 1.757 -7.515 21.701 1.00 97.56 88 ASP A CA 1
ATOM 594 C C . ASP A 1 88 ? 1.877 -6.284 20.788 1.00 97.56 88 ASP A C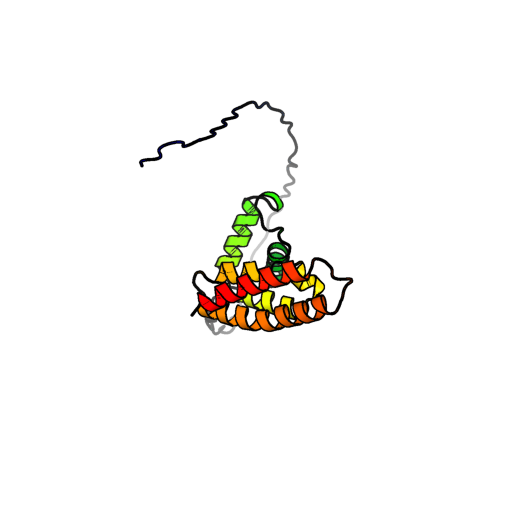 1
ATOM 596 O O . ASP A 1 88 ? 0.953 -5.477 20.671 1.00 97.56 88 ASP A O 1
ATOM 600 N N . ALA A 1 89 ? 3.014 -6.140 20.099 1.00 95.88 89 ALA A N 1
ATOM 601 C CA . ALA A 1 89 ? 3.230 -5.033 19.173 1.00 95.88 89 ALA A CA 1
ATOM 602 C C . ALA A 1 89 ? 2.367 -5.172 17.914 1.00 95.88 89 ALA A C 1
ATOM 604 O O . ALA A 1 89 ? 1.862 -4.169 17.403 1.00 95.88 89 ALA A O 1
ATOM 605 N N . HIS A 1 90 ? 2.189 -6.404 17.429 1.00 96.81 90 HIS A N 1
ATOM 606 C CA . HIS A 1 90 ? 1.298 -6.707 16.318 1.00 96.81 90 HIS A CA 1
ATOM 607 C C . HIS A 1 90 ? -0.146 -6.328 16.646 1.00 96.81 90 HIS A C 1
ATOM 609 O O . HIS A 1 90 ? -0.788 -5.611 15.879 1.00 96.81 90 HIS A O 1
ATOM 615 N N . ASP A 1 91 ? -0.638 -6.738 17.811 1.00 97.19 91 ASP A N 1
ATOM 616 C CA . ASP A 1 91 ? -2.003 -6.453 18.240 1.00 97.19 91 ASP A CA 1
ATOM 617 C C . ASP A 1 91 ? -2.219 -4.956 18.457 1.00 97.19 91 ASP A C 1
ATOM 619 O O . ASP A 1 91 ? -3.233 -4.407 18.020 1.00 97.19 91 ASP A O 1
ATOM 623 N N . ALA A 1 92 ? -1.236 -4.259 19.033 1.00 96.19 92 ALA A N 1
ATOM 624 C CA . ALA A 1 92 ? -1.279 -2.808 19.167 1.00 96.19 92 ALA A CA 1
ATOM 625 C C . ALA A 1 92 ? -1.306 -2.096 17.801 1.00 96.19 92 ALA A C 1
ATOM 627 O O . ALA A 1 92 ? -2.060 -1.138 17.626 1.00 96.19 92 ALA A O 1
ATOM 628 N N . LEU A 1 93 ? -0.511 -2.554 16.827 1.00 96.31 93 LEU A N 1
ATOM 629 C CA . LEU A 1 93 ? -0.516 -2.026 15.459 1.00 96.31 93 LEU A CA 1
ATOM 630 C C . LEU A 1 93 ? -1.873 -2.253 14.788 1.00 96.31 93 LEU A C 1
ATOM 632 O O . LEU A 1 93 ? -2.455 -1.311 14.252 1.00 96.31 93 LEU A O 1
ATOM 636 N N . MET A 1 94 ? -2.421 -3.466 14.873 1.00 95.88 94 MET A N 1
ATOM 637 C CA . MET A 1 94 ? -3.717 -3.782 14.273 1.00 95.88 94 MET A CA 1
ATOM 638 C C . MET A 1 94 ? -4.869 -3.035 14.952 1.00 95.88 94 MET A C 1
ATOM 640 O O . MET A 1 94 ? -5.806 -2.614 14.274 1.00 95.88 94 MET A O 1
ATOM 644 N N . ALA A 1 95 ? -4.799 -2.809 16.267 1.00 95.69 95 ALA A N 1
ATOM 645 C CA . ALA A 1 95 ? -5.764 -1.984 16.986 1.00 95.69 95 ALA A CA 1
ATOM 646 C C . ALA A 1 95 ? -5.733 -0.524 16.503 1.00 95.69 95 ALA A C 1
ATOM 648 O O . ALA A 1 95 ? -6.787 0.046 16.217 1.00 95.69 95 ALA A O 1
ATOM 649 N N . ARG A 1 96 ? -4.539 0.068 16.342 1.00 95.88 96 ARG A N 1
ATOM 650 C CA . ARG A 1 96 ? -4.391 1.428 15.790 1.00 95.88 96 ARG A CA 1
ATOM 651 C C . ARG A 1 96 ? -4.871 1.521 14.347 1.00 95.88 96 ARG A C 1
ATOM 653 O O . ARG A 1 96 ? -5.552 2.482 14.002 1.00 95.88 96 ARG A O 1
ATOM 660 N N . PHE A 1 97 ? -4.548 0.523 13.527 1.00 95.50 97 PHE A N 1
ATOM 661 C CA . PHE A 1 97 ? -5.021 0.443 12.149 1.00 95.50 97 PHE A CA 1
ATOM 662 C C . PHE A 1 97 ? -6.553 0.457 12.087 1.00 95.50 97 PHE A C 1
ATOM 664 O O . PHE A 1 97 ? -7.131 1.310 11.419 1.00 95.50 97 PHE A O 1
ATOM 671 N N . ARG A 1 98 ? -7.219 -0.432 12.837 1.00 94.31 98 ARG A N 1
ATOM 672 C CA . ARG A 1 98 ? -8.690 -0.539 12.864 1.00 94.31 98 ARG A CA 1
ATOM 673 C C . ARG A 1 98 ? -9.377 0.707 13.416 1.00 94.31 98 ARG A C 1
ATOM 675 O O . ARG A 1 98 ? -10.500 0.997 13.025 1.00 94.31 98 ARG A O 1
ATOM 682 N N . ALA A 1 99 ? -8.719 1.443 14.311 1.00 94.12 99 ALA A N 1
ATOM 683 C CA . ALA A 1 99 ? -9.254 2.693 14.839 1.00 94.12 99 ALA A CA 1
ATOM 684 C C . ALA A 1 99 ? -9.268 3.827 13.797 1.00 94.12 99 ALA A C 1
ATOM 686 O O . ALA A 1 99 ? -10.070 4.750 13.924 1.00 94.12 99 ALA A O 1
ATOM 687 N N . ALA A 1 100 ? -8.392 3.786 12.784 1.00 94.62 100 ALA A N 1
ATOM 688 C CA . ALA A 1 100 ? -8.248 4.868 11.808 1.00 94.62 100 ALA A CA 1
ATOM 689 C C . ALA A 1 100 ? -7.833 4.398 10.393 1.00 94.62 100 ALA A C 1
ATOM 691 O O . ALA A 1 100 ? -6.887 4.949 9.819 1.00 94.62 100 ALA A O 1
ATOM 692 N N . PRO A 1 101 ? -8.538 3.436 9.771 1.00 94.94 101 PRO A N 1
ATOM 693 C CA . PRO A 1 101 ? -8.107 2.812 8.514 1.00 94.94 101 PRO A CA 1
ATOM 694 C C . PRO A 1 101 ? -7.999 3.816 7.356 1.00 94.94 101 PRO A C 1
ATOM 696 O O . PRO A 1 101 ? -7.076 3.747 6.547 1.00 94.94 101 PRO A O 1
ATOM 699 N N . LEU A 1 102 ? -8.873 4.828 7.314 1.00 95.62 102 LEU A N 1
ATOM 700 C CA . LEU A 1 102 ? -8.825 5.875 6.286 1.00 95.62 102 LEU A CA 1
ATOM 701 C C . LEU A 1 102 ? -7.555 6.737 6.362 1.00 95.62 102 LEU A C 1
ATOM 703 O O . LEU A 1 102 ? -7.058 7.190 5.330 1.00 95.62 102 LEU A O 1
ATOM 707 N N . VAL A 1 103 ? -7.003 6.943 7.563 1.00 96.31 103 VAL A N 1
ATOM 708 C CA . VAL A 1 103 ? -5.743 7.683 7.748 1.00 96.31 103 VAL A CA 1
ATOM 709 C C . VAL A 1 103 ? -4.572 6.859 7.207 1.00 96.31 103 VAL A C 1
ATOM 711 O O . VAL A 1 103 ? -3.706 7.397 6.518 1.00 96.31 103 VAL A O 1
ATOM 714 N N . TYR A 1 104 ? -4.588 5.543 7.431 1.00 97.12 104 TYR A N 1
ATOM 715 C CA . TYR A 1 104 ? -3.606 4.615 6.865 1.00 97.12 104 TYR A CA 1
ATOM 716 C C . TYR A 1 104 ? -3.694 4.531 5.338 1.00 97.12 104 TYR A C 1
ATOM 718 O O . TYR A 1 104 ? -2.657 4.546 4.675 1.00 97.12 104 TYR A O 1
ATOM 726 N N . LEU A 1 105 ? -4.903 4.499 4.763 1.00 96.69 105 LEU A N 1
ATOM 727 C CA . LEU A 1 105 ? -5.106 4.556 3.309 1.00 96.69 105 LEU A CA 1
ATOM 728 C C . LEU A 1 105 ? -4.531 5.838 2.703 1.00 96.69 105 LEU A C 1
ATOM 730 O O . LEU A 1 105 ? -3.838 5.786 1.684 1.00 96.69 105 LEU A O 1
ATOM 734 N N . ALA A 1 106 ? -4.811 6.987 3.323 1.00 96.69 106 ALA A N 1
ATOM 735 C CA . ALA A 1 106 ? -4.314 8.276 2.859 1.00 96.69 106 ALA A CA 1
ATOM 736 C C . ALA A 1 106 ? -2.779 8.324 2.883 1.00 96.69 106 ALA A C 1
ATOM 738 O O . ALA A 1 106 ? -2.166 8.686 1.876 1.00 96.69 106 ALA A O 1
ATOM 739 N N . GLU A 1 107 ? -2.159 7.887 3.984 1.00 97.69 107 GLU A N 1
ATOM 740 C CA . GLU A 1 107 ? -0.700 7.823 4.111 1.00 97.69 107 GLU A CA 1
ATOM 741 C C . GLU A 1 107 ? -0.086 6.820 3.121 1.00 97.69 107 GLU A C 1
ATOM 743 O O . GLU A 1 107 ? 0.891 7.138 2.446 1.00 97.69 107 GLU A O 1
ATOM 748 N N . ALA A 1 108 ? -0.672 5.631 2.941 1.00 97.38 108 ALA A N 1
ATOM 749 C CA . ALA A 1 108 ? -0.193 4.659 1.957 1.00 97.38 108 ALA A CA 1
ATOM 750 C C . ALA A 1 108 ? -0.236 5.223 0.527 1.00 97.38 108 ALA A C 1
ATOM 752 O O . ALA A 1 108 ? 0.730 5.097 -0.230 1.00 97.38 108 ALA A O 1
ATOM 753 N N . ASN A 1 109 ? -1.317 5.909 0.156 1.00 97.25 109 ASN A N 1
ATOM 754 C CA . ASN A 1 109 ? -1.437 6.547 -1.153 1.00 97.25 109 ASN A CA 1
ATOM 755 C C . ASN A 1 109 ? -0.442 7.708 -1.338 1.00 97.25 109 ASN A C 1
ATOM 757 O O . ASN A 1 109 ? 0.111 7.882 -2.431 1.00 97.25 109 ASN A O 1
ATOM 761 N N . ALA A 1 110 ? -0.180 8.475 -0.275 1.00 96.94 110 ALA A N 1
ATOM 762 C CA . ALA A 1 110 ? 0.857 9.502 -0.254 1.00 96.94 110 ALA A CA 1
ATOM 763 C C . ALA A 1 110 ? 2.258 8.893 -0.422 1.00 96.94 110 ALA A C 1
ATOM 765 O O . ALA A 1 110 ? 3.059 9.410 -1.189 1.00 96.94 110 ALA A O 1
ATOM 766 N N . ARG A 1 111 ? 2.544 7.729 0.170 1.00 96.69 111 ARG A N 1
ATOM 767 C CA . ARG A 1 111 ? 3.819 7.017 -0.036 1.00 96.69 111 ARG A CA 1
ATOM 768 C C . ARG A 1 111 ? 3.973 6.466 -1.446 1.00 96.69 111 ARG A C 1
ATOM 770 O O . ARG A 1 111 ? 5.056 6.550 -2.019 1.00 96.69 111 ARG A O 1
ATOM 777 N N . VAL A 1 112 ? 2.896 5.961 -2.043 1.00 97.25 112 VAL A N 1
ATOM 778 C CA . VAL A 1 112 ? 2.886 5.573 -3.462 1.00 97.25 112 VAL A CA 1
ATOM 779 C C . VAL A 1 112 ? 3.074 6.800 -4.377 1.00 97.25 112 VAL A C 1
ATOM 781 O O . VAL A 1 112 ? 3.635 6.654 -5.457 1.00 97.25 112 VAL A O 1
ATOM 784 N N . ALA A 1 113 ? 2.669 7.998 -3.922 1.00 96.06 113 ALA A N 1
ATOM 785 C CA . ALA A 1 113 ? 3.185 9.336 -4.292 1.00 96.06 113 ALA A CA 1
ATOM 786 C C . ALA A 1 113 ? 4.611 9.379 -4.786 1.00 96.06 113 ALA A C 1
ATOM 788 O O . ALA A 1 113 ? 4.939 9.726 -5.921 1.00 96.06 113 ALA A O 1
ATOM 789 N N . GLU A 1 114 ? 5.432 9.093 -3.798 1.00 95.81 114 GLU A N 1
ATOM 790 C CA . GLU A 1 114 ? 6.827 9.467 -3.724 1.00 95.81 114 GLU A CA 1
ATOM 791 C C . GLU A 1 114 ? 7.715 8.277 -4.087 1.00 95.81 114 GLU A C 1
ATOM 793 O O . GLU A 1 114 ? 8.901 8.438 -4.370 1.00 95.81 114 GLU A O 1
ATOM 798 N N . ALA A 1 115 ? 7.142 7.070 -4.084 1.00 95.62 115 ALA A N 1
ATOM 799 C CA . ALA A 1 115 ? 7.848 5.843 -4.375 1.00 95.62 115 ALA A CA 1
ATOM 800 C C . ALA A 1 115 ? 8.329 5.799 -5.829 1.00 95.62 115 ALA A C 1
ATOM 802 O O . ALA A 1 115 ? 7.582 5.953 -6.797 1.00 95.62 115 ALA A O 1
ATOM 803 N N . THR A 1 116 ? 9.608 5.481 -5.981 1.00 94.62 116 THR A N 1
ATOM 804 C CA . THR A 1 116 ? 10.178 5.093 -7.266 1.00 94.62 116 THR A CA 1
ATOM 805 C C . THR A 1 116 ? 9.518 3.803 -7.773 1.00 94.62 116 THR A C 1
ATOM 807 O O . THR A 1 116 ? 9.079 2.970 -6.975 1.00 94.62 116 THR A O 1
ATOM 810 N N . PRO A 1 117 ? 9.510 3.553 -9.093 1.00 92.94 117 PRO A N 1
ATOM 811 C CA . PRO A 1 117 ? 8.983 2.304 -9.642 1.00 92.94 117 PRO A CA 1
ATOM 812 C C . PRO A 1 117 ? 9.580 1.037 -9.008 1.00 92.94 117 PRO A C 1
ATOM 814 O O . PRO A 1 117 ? 8.862 0.073 -8.748 1.00 92.94 117 PRO A O 1
ATOM 817 N N . ARG A 1 118 ? 10.883 1.055 -8.695 1.00 91.88 118 ARG A N 1
ATOM 818 C CA . ARG A 1 118 ? 11.556 -0.055 -8.010 1.00 91.88 118 ARG A CA 1
ATOM 819 C C . ARG A 1 118 ? 11.040 -0.243 -6.583 1.00 91.88 118 ARG A C 1
ATOM 821 O O . ARG A 1 118 ? 10.846 -1.376 -6.160 1.00 91.88 118 ARG A O 1
ATOM 828 N N . GLN A 1 119 ? 10.793 0.839 -5.845 1.00 95.38 119 GLN A N 1
ATOM 829 C CA . GLN A 1 119 ? 10.190 0.753 -4.511 1.00 95.38 119 GLN A CA 1
ATOM 830 C C . GLN A 1 119 ? 8.765 0.198 -4.572 1.00 95.38 119 GLN A C 1
ATOM 832 O O . GLN A 1 119 ? 8.427 -0.648 -3.751 1.00 95.38 119 GLN A O 1
ATOM 837 N N . LEU A 1 120 ? 7.963 0.595 -5.564 1.00 96.12 120 LEU A N 1
ATOM 838 C CA . LEU A 1 120 ? 6.613 0.050 -5.756 1.00 96.12 120 LEU A CA 1
ATOM 839 C C . LEU A 1 120 ? 6.623 -1.467 -5.987 1.00 96.12 120 LEU A C 1
ATOM 841 O O . LEU A 1 120 ? 5.749 -2.168 -5.489 1.00 96.12 120 LEU A O 1
ATOM 845 N N . ALA A 1 121 ? 7.631 -1.997 -6.680 1.00 94.44 121 ALA A N 1
ATOM 846 C CA . ALA A 1 121 ? 7.774 -3.440 -6.867 1.00 94.44 121 ALA A CA 1
ATOM 847 C C . ALA A 1 121 ? 8.153 -4.191 -5.573 1.00 94.44 121 ALA A C 1
ATOM 849 O O . ALA A 1 121 ? 7.837 -5.371 -5.432 1.00 94.44 121 ALA A O 1
ATOM 850 N N . MET A 1 122 ? 8.815 -3.516 -4.628 1.00 94.12 122 MET A N 1
ATOM 851 C CA . MET A 1 122 ? 9.340 -4.115 -3.395 1.00 94.12 122 MET A CA 1
ATOM 852 C C . MET A 1 122 ? 8.410 -3.967 -2.184 1.00 94.12 122 MET A C 1
ATOM 854 O O . MET A 1 122 ? 8.460 -4.804 -1.290 1.00 94.12 122 MET A O 1
ATOM 858 N N . LEU A 1 123 ? 7.602 -2.906 -2.134 1.00 95.19 123 LEU A N 1
ATOM 859 C CA . LEU A 1 123 ? 6.772 -2.555 -0.979 1.00 95.19 123 LEU A CA 1
ATOM 860 C C . LEU A 1 123 ? 5.320 -3.002 -1.160 1.00 95.19 123 LEU A C 1
ATOM 862 O O . LEU A 1 123 ? 4.759 -2.900 -2.249 1.00 95.19 123 LEU A O 1
ATOM 866 N N . TYR A 1 124 ? 4.713 -3.472 -0.077 1.00 94.50 124 TYR A N 1
ATOM 867 C CA . TYR A 1 124 ? 3.388 -4.090 0.000 1.00 94.50 124 TYR A CA 1
ATOM 868 C C . TYR A 1 124 ? 2.291 -3.094 0.399 1.00 94.50 124 TYR A C 1
ATOM 870 O O . TYR A 1 124 ? 1.556 -3.309 1.360 1.00 94.50 124 TYR A O 1
ATOM 878 N N . PHE A 1 125 ? 2.193 -1.963 -0.305 1.00 94.62 125 PHE A N 1
ATOM 879 C CA . PHE A 1 125 ? 1.154 -0.967 -0.011 1.00 94.62 125 PHE A CA 1
ATOM 880 C C . PHE A 1 125 ? -0.264 -1.475 -0.314 1.00 94.62 125 PHE A C 1
ATOM 882 O O . PHE A 1 125 ? -1.215 -0.992 0.293 1.00 94.62 125 PHE A O 1
ATOM 889 N N . GLU A 1 126 ? -0.412 -2.455 -1.207 1.00 95.06 126 GLU A N 1
ATOM 890 C CA . GLU A 1 126 ? -1.682 -3.121 -1.505 1.00 95.06 126 GLU A CA 1
ATOM 891 C C . GLU A 1 126 ? -2.312 -3.783 -0.270 1.00 95.06 126 GLU A C 1
ATOM 893 O O . GLU A 1 126 ? -3.525 -3.721 -0.111 1.00 95.06 126 GLU A O 1
ATOM 898 N N . VAL A 1 127 ? -1.502 -4.288 0.668 1.00 94.06 127 VAL A N 1
ATOM 899 C CA . VAL A 1 127 ? -1.984 -4.930 1.905 1.00 94.06 127 VAL A CA 1
ATOM 900 C C . VAL A 1 127 ? -2.768 -3.944 2.774 1.00 94.06 127 VAL A C 1
ATOM 902 O O . VAL A 1 127 ? -3.787 -4.293 3.357 1.00 94.06 127 VAL A O 1
ATOM 905 N N . ILE A 1 128 ? -2.339 -2.681 2.834 1.00 95.94 128 ILE A N 1
ATOM 906 C CA . ILE A 1 128 ? -3.052 -1.631 3.583 1.00 95.94 128 ILE A CA 1
ATOM 907 C C . ILE A 1 128 ? -4.434 -1.378 2.972 1.00 95.94 128 ILE A C 1
ATOM 909 O O . ILE A 1 128 ? -5.401 -1.112 3.689 1.00 95.94 128 ILE A O 1
ATOM 913 N N . VAL A 1 129 ? -4.532 -1.479 1.647 1.00 96.00 129 VAL A N 1
ATOM 914 C CA . VAL A 1 129 ? -5.793 -1.326 0.927 1.00 96.00 129 VAL A CA 1
ATOM 915 C C . VAL A 1 129 ? -6.709 -2.518 1.188 1.00 96.00 129 VAL A C 1
ATOM 917 O O . VAL A 1 129 ? -7.868 -2.309 1.534 1.00 96.00 129 VAL A O 1
ATOM 920 N N . GLU A 1 130 ? -6.186 -3.742 1.104 1.00 94.06 130 GLU A N 1
ATOM 921 C CA . GLU A 1 130 ? -6.919 -4.981 1.399 1.00 94.06 130 GLU A CA 1
ATOM 922 C C . GLU A 1 130 ? -7.474 -4.997 2.828 1.00 94.06 130 GLU A C 1
ATOM 924 O O . GLU A 1 130 ? -8.661 -5.248 3.030 1.00 94.06 130 GLU A O 1
ATOM 929 N N . LEU A 1 131 ? -6.647 -4.643 3.816 1.00 92.81 131 LEU A N 1
ATOM 930 C CA . LEU A 1 131 ? -7.053 -4.567 5.222 1.00 92.81 131 LEU A CA 1
ATOM 931 C C . LEU A 1 131 ? -8.141 -3.513 5.477 1.00 92.81 131 LEU A C 1
ATOM 933 O O . LEU A 1 131 ? -8.854 -3.601 6.472 1.00 92.81 131 LEU A O 1
ATOM 937 N N . SER A 1 132 ? -8.271 -2.521 4.594 1.00 93.81 132 SER A N 1
ATOM 938 C CA . SER A 1 132 ? -9.279 -1.462 4.708 1.00 93.81 132 SER A CA 1
ATOM 939 C C . SER A 1 132 ? -10.592 -1.792 3.992 1.00 93.81 132 SER A C 1
ATOM 941 O O . SER A 1 132 ? -11.535 -1.012 4.079 1.00 93.81 132 SER A O 1
ATOM 943 N N . VAL A 1 133 ? -10.685 -2.909 3.259 1.00 92.81 133 VAL A N 1
ATOM 944 C CA . VAL A 1 133 ? -11.931 -3.291 2.566 1.00 92.81 133 VAL A CA 1
ATOM 945 C C . VAL A 1 133 ? -13.047 -3.575 3.571 1.00 92.81 133 VAL A C 1
ATOM 947 O O . VAL A 1 133 ? -14.198 -3.197 3.344 1.00 92.81 133 VAL A O 1
ATOM 950 N N . GLU A 1 134 ? -12.710 -4.194 4.703 1.00 88.56 134 GLU A N 1
ATOM 951 C CA . GLU A 1 134 ? -13.657 -4.437 5.787 1.00 88.56 134 GLU A CA 1
ATOM 952 C C . GLU A 1 134 ? -14.104 -3.100 6.405 1.00 88.56 134 GLU A C 1
ATOM 954 O O . GLU A 1 134 ? -13.319 -2.368 7.002 1.00 88.56 134 GLU A O 1
ATOM 959 N N . GLY A 1 135 ? -15.379 -2.750 6.219 1.00 85.94 135 GLY A N 1
ATOM 960 C CA . GLY A 1 135 ? -15.979 -1.521 6.751 1.00 85.94 135 GLY A CA 1
ATOM 961 C C . GLY A 1 135 ? -15.761 -0.252 5.915 1.00 85.94 135 GLY A C 1
ATOM 962 O O . GLY A 1 135 ? -16.518 0.700 6.091 1.00 85.94 135 GLY A O 1
ATOM 963 N N . HIS A 1 136 ? -14.804 -0.236 4.975 1.00 91.75 136 HIS A N 1
ATOM 964 C CA . HIS A 1 136 ? -14.490 0.940 4.142 1.00 91.75 136 HIS A CA 1
ATOM 965 C C . HIS A 1 136 ? -14.290 0.609 2.651 1.00 91.75 136 HIS A C 1
ATOM 967 O O . HIS A 1 136 ? -13.489 1.244 1.962 1.00 91.75 136 HIS A O 1
ATOM 973 N N . GLY A 1 137 ? -15.026 -0.383 2.136 1.00 92.19 137 GLY A N 1
ATOM 974 C CA . GLY A 1 137 ? -14.947 -0.856 0.746 1.00 92.19 137 GLY A CA 1
ATOM 975 C C . GLY A 1 137 ? -14.918 0.252 -0.322 1.00 92.19 137 GLY A C 1
ATOM 976 O O . GLY A 1 137 ? -13.977 0.266 -1.120 1.00 92.19 137 GLY A O 1
ATOM 977 N N . PRO A 1 138 ? -15.858 1.220 -0.333 1.00 95.44 138 PRO A N 1
ATOM 978 C CA . PRO A 1 138 ? -15.878 2.284 -1.341 1.00 95.44 138 PRO A CA 1
ATOM 979 C C . PRO A 1 138 ? -14.629 3.182 -1.324 1.00 95.44 138 PRO A C 1
ATOM 981 O O . PRO A 1 138 ? -14.065 3.501 -2.380 1.00 95.44 138 PRO A O 1
ATOM 984 N N . GLU A 1 139 ? -14.162 3.585 -0.141 1.00 95.50 139 GLU A N 1
ATOM 985 C CA . GLU A 1 139 ? -12.954 4.391 0.050 1.00 95.50 139 GLU A CA 1
ATOM 986 C C . GLU A 1 139 ? -11.682 3.606 -0.292 1.00 95.50 139 GLU A C 1
ATOM 988 O O . GLU A 1 139 ? -10.783 4.143 -0.954 1.00 95.50 139 GLU A O 1
ATOM 993 N N . ALA A 1 140 ? -11.621 2.330 0.096 1.00 95.62 140 ALA A N 1
ATOM 994 C CA . ALA A 1 140 ? -10.539 1.421 -0.261 1.00 95.62 140 ALA A CA 1
ATOM 995 C C . ALA A 1 140 ? -10.473 1.233 -1.784 1.00 95.62 140 ALA A C 1
ATOM 997 O O . ALA A 1 140 ? -9.416 1.439 -2.379 1.00 95.62 140 ALA A O 1
ATOM 998 N N . ALA A 1 141 ? -11.603 0.981 -2.453 1.00 96.38 141 ALA A N 1
ATOM 999 C CA . ALA A 1 141 ? -11.682 0.852 -3.908 1.00 96.38 141 ALA A CA 1
ATOM 1000 C C . ALA A 1 141 ? -11.317 2.155 -4.633 1.00 96.38 141 ALA A C 1
ATOM 1002 O O . ALA A 1 141 ? -10.637 2.140 -5.664 1.00 96.38 141 ALA A O 1
ATOM 1003 N N . LYS A 1 142 ? -11.725 3.314 -4.101 1.00 96.31 142 LYS A N 1
ATOM 1004 C CA . LYS A 1 142 ? -11.299 4.621 -4.622 1.00 96.31 142 LYS A CA 1
ATOM 1005 C C . LYS A 1 142 ? -9.781 4.776 -4.542 1.00 96.31 142 LYS A C 1
ATOM 1007 O O . LYS A 1 142 ? -9.169 5.188 -5.528 1.00 96.31 142 LYS A O 1
ATOM 1012 N N . THR A 1 143 ? -9.186 4.433 -3.406 1.00 96.75 143 THR A N 1
ATOM 1013 C CA . THR A 1 143 ? -7.736 4.512 -3.191 1.00 96.75 143 THR A CA 1
ATOM 1014 C C . THR A 1 143 ? -6.990 3.518 -4.087 1.00 96.75 143 THR A C 1
ATOM 1016 O O . THR A 1 143 ? -6.036 3.899 -4.765 1.00 96.75 143 THR A O 1
ATOM 1019 N N . ALA A 1 144 ? -7.495 2.289 -4.216 1.00 97.12 144 ALA A N 1
ATOM 1020 C CA . ALA A 1 144 ? -6.962 1.267 -5.114 1.00 97.12 144 ALA A CA 1
ATOM 1021 C C . ALA A 1 144 ? -6.900 1.756 -6.570 1.00 97.12 144 ALA A C 1
ATOM 1023 O O . ALA A 1 144 ? -5.856 1.657 -7.217 1.00 97.12 144 ALA A O 1
ATOM 1024 N N . ARG A 1 145 ? -7.978 2.380 -7.075 1.00 96.88 145 ARG A N 1
ATOM 1025 C CA . ARG A 1 145 ? -8.008 2.985 -8.422 1.00 96.88 145 ARG A CA 1
ATOM 1026 C C . ARG A 1 145 ? -6.925 4.047 -8.615 1.00 96.88 145 ARG A C 1
ATOM 1028 O O . ARG A 1 145 ? -6.314 4.106 -9.682 1.00 96.88 145 ARG A O 1
ATOM 1035 N N . GLN A 1 146 ? -6.675 4.875 -7.602 1.00 95.88 146 GLN A N 1
ATOM 1036 C CA . GLN A 1 146 ? -5.628 5.899 -7.661 1.00 95.88 146 GLN A CA 1
ATOM 1037 C C . GLN A 1 146 ? -4.230 5.270 -7.718 1.00 95.88 146 GLN A C 1
ATOM 1039 O O . GLN A 1 146 ? -3.403 5.672 -8.541 1.00 95.88 146 GLN A O 1
ATOM 1044 N N . MET A 1 147 ? -3.980 4.247 -6.899 1.00 97.56 147 MET A N 1
ATOM 1045 C CA . MET A 1 147 ? -2.696 3.543 -6.855 1.00 97.56 147 MET A CA 1
ATOM 1046 C C . MET A 1 147 ? -2.429 2.752 -8.145 1.00 97.56 147 MET A C 1
ATOM 1048 O O . MET A 1 147 ? -1.303 2.775 -8.647 1.00 97.56 147 MET A O 1
ATOM 1052 N N . LEU A 1 148 ? -3.454 2.131 -8.744 1.00 97.62 148 LEU A N 1
ATOM 1053 C CA . LEU A 1 148 ? -3.340 1.327 -9.970 1.00 97.62 148 LEU A CA 1
ATOM 1054 C C . LEU A 1 148 ? -2.649 2.062 -11.121 1.00 97.62 148 LEU A C 1
ATOM 1056 O O . LEU A 1 148 ? -1.812 1.480 -11.811 1.00 97.62 148 LEU A O 1
ATOM 1060 N N . SER A 1 149 ? -2.953 3.347 -11.318 1.00 95.81 149 SER A N 1
ATOM 1061 C CA . SER A 1 149 ? -2.311 4.159 -12.361 1.00 95.81 149 SER A CA 1
ATOM 1062 C C . SER A 1 149 ? -0.783 4.192 -12.202 1.00 95.81 149 SER A C 1
ATOM 1064 O O . SER A 1 149 ? -0.034 4.021 -13.169 1.00 95.81 149 SER A O 1
ATOM 1066 N N . ARG A 1 150 ? -0.300 4.318 -10.961 1.00 96.94 150 ARG A N 1
ATOM 1067 C CA . ARG A 1 150 ? 1.134 4.382 -10.653 1.00 96.94 150 ARG A CA 1
ATOM 1068 C C . ARG A 1 150 ? 1.811 3.028 -10.781 1.00 96.94 150 ARG A C 1
ATOM 1070 O O . ARG A 1 150 ? 2.886 2.956 -11.371 1.00 96.94 150 ARG A O 1
ATOM 1077 N N . TYR A 1 151 ? 1.166 1.959 -10.321 1.00 97.75 151 TYR A N 1
ATOM 1078 C CA . TYR A 1 151 ? 1.676 0.599 -10.498 1.00 97.75 151 TYR A CA 1
ATOM 1079 C C . TYR A 1 151 ? 1.776 0.205 -11.976 1.00 97.75 151 TYR A C 1
ATOM 1081 O O . TYR A 1 151 ? 2.806 -0.314 -12.407 1.00 97.75 151 TYR A O 1
ATOM 1089 N N . ARG A 1 152 ? 0.767 0.531 -12.793 1.00 97.94 152 ARG A N 1
ATOM 1090 C CA . ARG A 1 152 ? 0.800 0.292 -14.246 1.00 97.94 152 ARG A CA 1
ATOM 1091 C C . ARG A 1 152 ? 1.898 1.104 -14.938 1.00 97.94 152 ARG A C 1
ATOM 1093 O O . ARG A 1 152 ? 2.613 0.569 -15.783 1.00 97.94 152 ARG A O 1
ATOM 1100 N N . SER A 1 153 ? 2.090 2.365 -14.543 1.00 96.25 153 SER A N 1
ATOM 1101 C CA . SER A 1 153 ? 3.201 3.195 -15.032 1.00 96.25 153 SER A CA 1
ATOM 1102 C C . SER A 1 153 ? 4.569 2.617 -14.640 1.00 96.25 153 SER A C 1
ATOM 1104 O O . SER A 1 153 ? 5.466 2.518 -15.478 1.00 96.25 153 SER A O 1
ATOM 1106 N N . ALA A 1 154 ? 4.728 2.172 -13.389 1.00 96.56 154 ALA A N 1
ATOM 1107 C CA . ALA A 1 154 ? 5.943 1.520 -12.907 1.00 96.56 154 ALA A CA 1
ATOM 1108 C C . ALA A 1 154 ? 6.244 0.228 -13.675 1.00 96.56 154 ALA A C 1
ATOM 1110 O O . ALA A 1 154 ? 7.387 0.003 -14.069 1.00 96.56 154 ALA A O 1
ATOM 1111 N N . ARG A 1 155 ? 5.215 -0.578 -13.957 1.00 97.12 155 ARG A N 1
ATOM 1112 C CA . ARG A 1 155 ? 5.326 -1.792 -14.769 1.00 97.12 155 ARG A CA 1
ATOM 1113 C C . ARG A 1 155 ? 5.793 -1.482 -16.186 1.00 97.12 155 ARG A C 1
ATOM 1115 O O . ARG A 1 155 ? 6.713 -2.131 -16.667 1.00 97.12 155 ARG A O 1
ATOM 1122 N N . ALA A 1 156 ? 5.197 -0.487 -16.843 1.00 96.25 156 ALA A N 1
ATOM 1123 C CA . ALA A 1 156 ? 5.603 -0.086 -18.190 1.00 96.25 156 ALA A CA 1
ATOM 1124 C C . ALA A 1 156 ? 7.084 0.330 -18.237 1.00 96.25 156 ALA A C 1
ATOM 1126 O O . ALA A 1 156 ? 7.808 -0.078 -19.141 1.00 96.25 156 ALA A O 1
ATOM 1127 N N . LYS A 1 157 ? 7.554 1.068 -17.221 1.00 94.88 157 LYS A N 1
ATOM 1128 C CA . LYS A 1 157 ? 8.976 1.415 -17.070 1.00 94.88 157 LYS A CA 1
ATOM 1129 C C . LYS A 1 157 ? 9.853 0.181 -16.854 1.00 94.88 157 LYS A C 1
ATOM 1131 O O . LYS A 1 157 ? 10.896 0.084 -17.482 1.00 94.88 157 LYS A O 1
ATOM 1136 N N . ALA A 1 158 ? 9.418 -0.762 -16.019 1.00 94.50 158 ALA A N 1
ATOM 1137 C CA . ALA A 1 158 ? 10.150 -2.000 -15.757 1.00 94.50 158 ALA A CA 1
ATOM 1138 C C . ALA A 1 158 ? 10.290 -2.883 -17.008 1.00 94.50 158 ALA A C 1
ATOM 1140 O O . ALA A 1 158 ? 11.349 -3.449 -17.233 1.00 94.50 158 ALA A O 1
ATOM 1141 N N . VAL A 1 159 ? 9.258 -2.965 -17.855 1.00 93.94 159 VAL A N 1
ATOM 1142 C CA . VAL A 1 159 ? 9.327 -3.699 -19.134 1.00 93.94 159 VAL A CA 1
ATOM 1143 C C . VAL A 1 159 ? 10.353 -3.078 -20.087 1.00 93.94 159 VAL A C 1
ATOM 1145 O O . VAL A 1 159 ? 11.024 -3.796 -20.821 1.00 93.94 159 VAL A O 1
ATOM 1148 N N . ALA A 1 160 ? 10.484 -1.751 -20.073 1.00 92.38 160 ALA A N 1
ATOM 1149 C CA . ALA A 1 160 ? 11.442 -1.029 -20.906 1.00 92.38 160 ALA A CA 1
ATOM 1150 C C . ALA A 1 160 ? 12.883 -1.037 -20.352 1.00 92.38 160 ALA A C 1
ATOM 1152 O O . ALA A 1 160 ? 13.789 -0.599 -21.058 1.00 92.38 160 ALA A O 1
ATOM 1153 N N . ALA A 1 161 ? 13.092 -1.508 -19.118 1.00 91.06 161 ALA A N 1
ATOM 1154 C CA . ALA A 1 161 ? 14.361 -1.471 -18.392 1.00 91.06 161 ALA A CA 1
ATOM 1155 C C . ALA A 1 161 ? 14.842 -2.903 -18.068 1.00 91.06 161 ALA A C 1
ATOM 1157 O O . ALA A 1 161 ? 14.456 -3.462 -17.036 1.00 91.06 161 ALA A O 1
ATOM 1158 N N . PRO A 1 162 ? 15.674 -3.527 -18.927 1.00 82.31 162 PRO A N 1
ATOM 1159 C CA . PRO A 1 162 ? 16.141 -4.906 -18.746 1.00 82.31 162 PRO A CA 1
ATOM 1160 C C . PRO A 1 162 ? 16.865 -5.146 -17.414 1.00 82.31 162 PRO A C 1
ATOM 1162 O O . PRO A 1 162 ? 16.847 -6.251 -16.883 1.00 82.31 162 PRO A O 1
ATOM 1165 N N . GLU A 1 163 ? 17.488 -4.113 -16.845 1.00 87.19 163 GLU A N 1
ATOM 1166 C CA . GLU A 1 163 ? 18.184 -4.170 -15.562 1.00 87.19 163 GLU A CA 1
ATOM 1167 C C . GLU A 1 163 ? 17.240 -4.287 -14.350 1.00 87.19 163 GLU A C 1
ATOM 1169 O O . GLU A 1 163 ? 17.696 -4.447 -13.216 1.00 87.19 163 GLU A O 1
ATOM 1174 N N . TRP A 1 164 ? 15.920 -4.220 -14.562 1.00 84.94 164 TRP A N 1
ATOM 1175 C CA . TRP A 1 164 ? 14.891 -4.439 -13.538 1.00 84.94 164 TRP A CA 1
ATOM 1176 C C . TRP A 1 164 ? 14.277 -5.837 -13.626 1.00 84.94 164 TRP A C 1
ATOM 1178 O O . TRP A 1 164 ? 13.096 -6.034 -13.313 1.00 84.94 164 TRP A O 1
ATOM 1188 N N . ASP A 1 165 ? 15.085 -6.814 -14.032 1.00 76.94 165 ASP A N 1
ATOM 1189 C CA . ASP A 1 165 ? 14.660 -8.202 -14.119 1.00 76.94 165 ASP A CA 1
ATOM 1190 C C . ASP A 1 165 ? 14.028 -8.685 -12.796 1.00 76.94 165 ASP A C 1
ATOM 1192 O O . ASP A 1 165 ? 14.422 -8.306 -11.685 1.00 76.94 165 ASP A O 1
ATOM 1196 N N . GLY A 1 166 ? 12.950 -9.455 -12.920 1.00 86.56 166 GLY A N 1
ATOM 1197 C CA . GLY A 1 166 ? 12.131 -9.924 -11.801 1.00 86.56 166 GLY A CA 1
ATOM 1198 C C . GLY A 1 166 ? 11.190 -8.895 -11.148 1.00 86.56 166 GLY A C 1
ATOM 1199 O O . GLY A 1 166 ? 10.393 -9.293 -10.296 1.00 86.56 166 GLY A O 1
ATOM 1200 N N . GLN A 1 167 ? 11.200 -7.605 -11.524 1.00 92.62 167 GLN A N 1
ATOM 1201 C CA . GLN A 1 167 ? 10.241 -6.628 -10.966 1.00 92.62 167 GLN A CA 1
ATOM 1202 C C . GLN A 1 167 ? 8.865 -6.673 -11.641 1.00 92.62 167 GLN A C 1
ATOM 1204 O O . GLN A 1 167 ? 7.858 -6.431 -10.977 1.00 92.62 167 GLN A O 1
ATOM 1209 N N . VAL A 1 168 ? 8.797 -7.008 -12.935 1.00 94.50 168 VAL A N 1
ATOM 1210 C CA . VAL A 1 168 ? 7.524 -7.071 -13.679 1.00 94.50 168 VAL A CA 1
ATOM 1211 C C . VAL A 1 168 ? 6.541 -8.068 -13.045 1.00 94.50 168 VAL A C 1
ATOM 1213 O O . VAL A 1 168 ? 5.427 -7.643 -12.739 1.00 94.50 168 VAL A O 1
ATOM 1216 N N . PRO A 1 169 ? 6.925 -9.324 -12.723 1.00 95.50 169 PRO A N 1
ATOM 1217 C CA . PRO A 1 169 ? 6.011 -10.256 -12.059 1.00 95.50 169 PRO A CA 1
ATOM 1218 C C . PRO A 1 169 ? 5.518 -9.757 -10.695 1.00 95.50 169 PRO A C 1
ATOM 1220 O O . PRO A 1 169 ? 4.36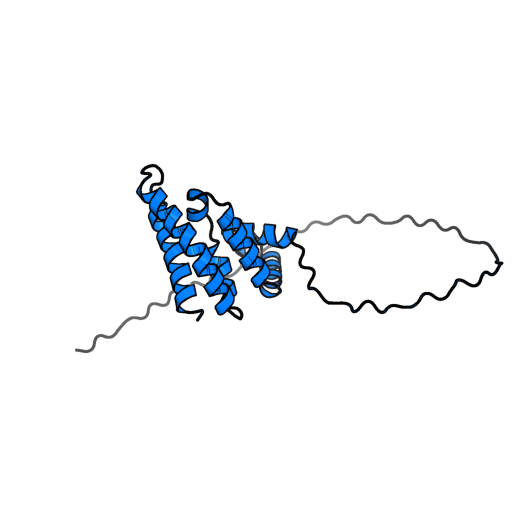8 -9.983 -10.332 1.00 95.50 169 PRO A O 1
ATOM 1223 N N . ARG A 1 170 ? 6.362 -9.043 -9.937 1.00 95.38 170 ARG A N 1
ATOM 1224 C CA . ARG A 1 170 ? 5.974 -8.475 -8.635 1.00 95.38 170 ARG A CA 1
ATOM 1225 C C . ARG A 1 170 ? 4.948 -7.364 -8.792 1.00 95.38 170 ARG A C 1
ATOM 1227 O O . ARG A 1 170 ? 3.965 -7.335 -8.062 1.00 95.38 170 ARG A O 1
ATOM 1234 N N . LEU A 1 171 ? 5.164 -6.465 -9.750 1.00 96.75 171 LEU A N 1
ATOM 1235 C CA . LEU A 1 171 ? 4.210 -5.405 -10.065 1.00 96.75 171 LEU A CA 1
ATOM 1236 C C . LEU A 1 171 ? 2.885 -5.987 -10.573 1.00 96.75 171 LEU A C 1
ATOM 1238 O O . LEU A 1 171 ? 1.837 -5.475 -10.196 1.00 96.75 171 LEU A O 1
ATOM 1242 N N . ASP A 1 172 ? 2.915 -7.077 -11.344 1.00 97.06 172 ASP A N 1
ATOM 1243 C CA . ASP A 1 172 ? 1.708 -7.763 -11.824 1.00 97.06 172 ASP A CA 1
ATOM 1244 C C . ASP A 1 172 ? 0.860 -8.341 -10.688 1.00 97.06 172 ASP A C 1
ATOM 1246 O O . ASP A 1 172 ? -0.362 -8.193 -10.704 1.00 97.06 172 ASP A O 1
ATOM 1250 N N . LEU A 1 173 ? 1.489 -8.934 -9.668 1.00 96.88 173 LEU A N 1
ATOM 1251 C CA . LEU A 1 173 ? 0.775 -9.409 -8.478 1.00 96.88 173 LEU A CA 1
ATOM 1252 C C . LEU A 1 173 ? 0.082 -8.260 -7.734 1.00 96.88 173 LEU A C 1
ATOM 1254 O O . LEU A 1 173 ? -1.085 -8.375 -7.374 1.00 96.88 173 LEU A O 1
ATOM 1258 N N . LYS A 1 174 ? 0.776 -7.131 -7.565 1.00 97.31 174 LYS A N 1
ATOM 1259 C CA . LYS A 1 174 ? 0.244 -5.946 -6.874 1.00 97.31 174 LYS A CA 1
ATOM 1260 C C . LYS A 1 174 ? -0.887 -5.281 -7.655 1.00 97.31 174 LYS A C 1
ATOM 1262 O O . LYS A 1 174 ? -1.872 -4.846 -7.070 1.00 97.31 174 LYS A O 1
ATOM 1267 N N . ILE A 1 175 ? -0.763 -5.221 -8.982 1.00 98.25 175 ILE A N 1
ATOM 1268 C CA . ILE A 1 175 ? -1.825 -4.726 -9.865 1.00 98.25 175 ILE A CA 1
ATOM 1269 C C . ILE A 1 175 ? -3.067 -5.605 -9.727 1.00 98.25 175 ILE A C 1
ATOM 1271 O O . ILE A 1 175 ? -4.147 -5.060 -9.525 1.00 98.25 175 ILE A O 1
ATOM 1275 N N . ARG A 1 176 ? -2.914 -6.935 -9.773 1.00 97.81 176 ARG A N 1
ATOM 1276 C CA . ARG A 1 176 ? -4.041 -7.864 -9.630 1.00 97.81 176 ARG A CA 1
ATOM 1277 C C . ARG A 1 176 ? -4.742 -7.710 -8.280 1.00 97.81 176 ARG A C 1
ATOM 1279 O O . ARG A 1 176 ? -5.954 -7.565 -8.258 1.00 97.81 176 ARG A O 1
ATOM 1286 N N . ALA A 1 177 ? -3.986 -7.650 -7.185 1.00 96.38 177 ALA A N 1
ATOM 1287 C CA . ALA A 1 177 ? -4.538 -7.433 -5.848 1.00 96.38 177 ALA A CA 1
ATOM 1288 C C . ALA A 1 177 ? -5.392 -6.153 -5.769 1.00 96.38 177 ALA A C 1
ATOM 1290 O O . ALA A 1 177 ? -6.523 -6.163 -5.286 1.00 96.38 177 ALA A O 1
ATOM 1291 N N . LEU A 1 178 ? -4.891 -5.042 -6.320 1.00 97.31 178 LEU A N 1
ATOM 1292 C CA . LEU A 1 178 ? -5.648 -3.791 -6.363 1.00 97.31 178 LEU A CA 1
ATOM 1293 C C . LEU A 1 178 ? -6.868 -3.871 -7.295 1.00 97.31 178 LEU A C 1
ATOM 1295 O O . LEU A 1 178 ? -7.897 -3.276 -6.987 1.00 97.31 178 LEU A O 1
ATOM 1299 N N . GLU A 1 179 ? -6.778 -4.577 -8.424 1.00 97.69 179 GLU A N 1
ATOM 1300 C CA . GLU A 1 179 ? -7.919 -4.827 -9.317 1.00 97.69 179 GLU A CA 1
ATOM 1301 C C . GLU A 1 179 ? -9.016 -5.638 -8.620 1.00 97.69 179 GLU A C 1
ATOM 1303 O O . GLU A 1 179 ? -10.188 -5.274 -8.731 1.00 97.69 179 GLU A O 1
ATOM 1308 N N . ASP A 1 180 ? -8.645 -6.652 -7.836 1.00 96.06 180 ASP A N 1
ATOM 1309 C CA . ASP A 1 180 ? -9.576 -7.452 -7.039 1.00 96.06 180 ASP A CA 1
ATOM 1310 C C . ASP A 1 180 ? -10.280 -6.590 -5.978 1.00 96.06 180 ASP A C 1
ATOM 1312 O O . ASP A 1 180 ? -11.497 -6.686 -5.807 1.00 96.06 180 ASP A O 1
ATOM 1316 N N . VAL A 1 181 ? -9.564 -5.676 -5.311 1.00 95.75 181 VAL A N 1
ATOM 1317 C CA . VAL A 1 181 ? -10.198 -4.715 -4.389 1.00 95.75 181 VAL A CA 1
ATOM 1318 C C . VAL A 1 181 ? -11.167 -3.788 -5.126 1.00 95.75 181 VAL A C 1
ATOM 1320 O O . VAL A 1 181 ? -12.263 -3.521 -4.636 1.00 95.75 181 VAL A O 1
ATOM 1323 N N . VAL A 1 182 ? -10.802 -3.299 -6.314 1.00 96.00 182 VAL A N 1
ATOM 1324 C CA . VAL A 1 182 ? -11.689 -2.435 -7.109 1.00 96.00 182 VAL A CA 1
ATOM 1325 C C . VAL A 1 182 ? -12.951 -3.170 -7.550 1.00 96.00 182 VAL A C 1
ATOM 1327 O O . VAL A 1 182 ? -14.014 -2.554 -7.555 1.00 96.00 182 VAL A O 1
ATOM 1330 N N . ALA A 1 183 ? -12.839 -4.447 -7.915 1.00 93.31 183 ALA A N 1
ATOM 1331 C CA . ALA A 1 183 ? -13.967 -5.265 -8.345 1.00 93.31 183 ALA A CA 1
ATOM 1332 C C . ALA A 1 183 ? -14.929 -5.600 -7.195 1.00 93.31 183 ALA A C 1
ATOM 1334 O O . ALA A 1 183 ? -16.133 -5.670 -7.418 1.00 93.31 183 ALA A O 1
ATOM 1335 N N . ASN A 1 184 ? -14.406 -5.790 -5.980 1.00 88.31 184 ASN A N 1
ATOM 1336 C CA . ASN A 1 184 ? -15.195 -6.210 -4.818 1.00 88.31 184 ASN A CA 1
ATOM 1337 C C . ASN A 1 184 ? -15.662 -5.049 -3.920 1.00 88.31 184 ASN A C 1
ATOM 1339 O O . ASN A 1 184 ? -16.552 -5.238 -3.098 1.00 88.31 184 ASN A O 1
ATOM 1343 N N . GLY A 1 185 ? -15.058 -3.864 -4.035 1.00 76.06 185 GLY A N 1
ATOM 1344 C CA . GLY A 1 185 ? -15.345 -2.701 -3.185 1.00 76.06 185 GLY A CA 1
ATOM 1345 C C . GLY A 1 185 ? -16.357 -1.702 -3.762 1.00 76.06 185 GLY A C 1
ATOM 1346 O O . GLY A 1 185 ? -16.272 -0.516 -3.434 1.00 76.06 185 GLY A O 1
ATOM 1347 N N . THR A 1 186 ? -17.256 -2.140 -4.652 1.00 59.59 186 THR A N 1
ATOM 1348 C CA . THR A 1 186 ? -18.357 -1.328 -5.216 1.00 59.59 186 THR A CA 1
ATOM 1349 C C . THR A 1 186 ? -19.693 -1.621 -4.566 1.00 59.59 186 THR A C 1
ATOM 1351 O O . THR A 1 186 ? -20.015 -2.824 -4.456 1.00 59.59 186 THR A O 1
#

Sequence (186 aa):
MTRALAFLVVAGLVACSAPANSPSASVPDVSMKDAAPAASAPTGQPAPAATSKVAASSSETNVDHGIVIQDVRLIAGGRSSVDHIGPDAHDALMARFRAAPLVYLAEANARVAEATPRQLAMLYFEVIVELSVEGHGPEAAKTARQMLSRYRSARAKAVAAPEWDGQVPRLDLKIRALEDVVANGT